Protein AF-A0A453E957-F1 (afdb_monomer)

Mean predicted aligned error: 13.06 Å

Organism: Aegilops tauschii subsp. strangulata (NCBI:txid200361)

Sequence (203 aa):
MVNSSSVSFDLNTRIQTSYIDDYSLYKEMYQMKKIMPLVVESVDLDLRMRGFEFAHIASSIPFDTPRPLHLKASGRVKFQGKVVKPSQVVDDKIYGALQSIMDQSKLESDVSRLVGEISLSGIKLNQLMLAPQSTGFLSLSRDSVMLNATGRPDEKISIEVNGPLFFGTNEAIQDERLLSIFLQKGQLKSNICYHPESLTNLE

Radius of gyration: 21.87 Å; Cα contacts (8 Å, |Δi|>4): 411; chains: 1; bounding box: 51×50×67 Å

Secondary structure (DSSP, 8-state):
-EEEE-SSEEEEEEEEEEE---TTS-TT------PPPEEEEEEEEEEEEEEEEEEEEE---TTS---EEEEEEEEEEEEEEEEE---------------SS---SS---S--EEEEEEEEEEEEETTEEEEEEEEEEEEE-SSEEEEEEE-STTEEEEEEEES-----TT----S--EEEEEEEETTEEEEEEE---------

Solvent-accessible surface area (backbone atoms only — not comparable to full-atom values): 12005 Å² total; per-residue (Å²): 115,50,76,51,74,58,91,34,34,40,37,42,37,41,67,42,69,47,68,76,85,70,84,86,78,69,94,81,69,93,82,66,94,68,77,78,61,76,41,73,45,34,42,40,39,42,38,39,35,52,61,31,72,80,49,74,45,76,45,83,53,90,96,54,82,64,56,73,44,76,42,22,37,28,26,34,44,35,38,45,30,36,49,46,66,59,78,79,84,69,92,73,87,90,82,90,86,83,91,77,87,91,80,89,82,79,80,84,67,86,52,54,26,42,39,29,44,31,38,36,34,48,28,24,52,68,88,47,76,75,30,68,54,24,42,38,39,37,38,39,43,66,44,33,39,40,38,41,32,39,42,58,100,48,27,37,43,36,38,40,36,41,39,72,72,71,87,66,95,83,63,90,73,77,73,63,47,37,43,38,39,40,41,32,47,71,90,49,71,50,77,47,78,49,65,65,74,82,73,83,81,83,129

Foldseek 3Di:
DDWDDDPFKTKDKDWDKDFDPPVPDPPDPPDDPPPTDIGTFKMWMKMFGHFQWDDWDQDPDPPDDGDTDTKTKGWMKIKIWTWDAPDPPPDDDDDDDPPDDDDDDDDPDRWIKTKTKMWTDQIDTPPRGQPNTWIDMWIDTQFKTWDWIADPPQWIKIWIWGGGPDDDPDDPGDFAIWIWIWTTHHPDTDIDIDGDDPDDDDD

InterPro domains:
  IPR053022 Chloroplast envelope translocon component [PTHR34457] (1-203)

Structure (mmCIF, N/CA/C/O backbone):
data_AF-A0A453E957-F1
#
_entry.id   AF-A0A453E957-F1
#
loop_
_atom_site.group_PDB
_atom_site.id
_atom_site.type_symbol
_atom_site.label_atom_id
_atom_site.label_alt_id
_atom_site.label_comp_id
_atom_site.label_asym_id
_atom_site.label_entity_id
_atom_site.label_seq_id
_atom_site.pdbx_PDB_ins_code
_atom_site.Cartn_x
_atom_site.Cartn_y
_atom_site.Cartn_z
_atom_site.occupancy
_atom_site.B_iso_or_equiv
_atom_site.auth_seq_id
_atom_site.auth_comp_id
_atom_site.auth_asym_id
_atom_site.auth_atom_id
_atom_site.pdbx_PDB_model_num
ATOM 1 N N . MET A 1 1 ? -3.615 -0.910 -19.771 1.00 87.88 1 MET A N 1
ATOM 2 C CA . MET A 1 1 ? -4.504 -0.401 -18.702 1.00 87.88 1 MET A CA 1
ATOM 3 C C . MET A 1 1 ? -5.216 -1.590 -18.094 1.00 87.88 1 MET A C 1
ATOM 5 O O . MET A 1 1 ? -5.700 -2.421 -18.851 1.00 87.88 1 MET A O 1
ATOM 9 N N . VAL A 1 2 ? -5.227 -1.693 -16.770 1.00 93.75 2 VAL A N 1
ATOM 10 C CA . VAL A 1 2 ? -5.865 -2.774 -16.016 1.00 93.75 2 VAL A CA 1
ATOM 11 C C . VAL A 1 2 ? -6.939 -2.150 -15.139 1.00 93.75 2 VAL A C 1
ATOM 13 O O . VAL A 1 2 ? -6.638 -1.267 -14.345 1.00 93.75 2 VAL A O 1
ATOM 16 N N . ASN A 1 3 ? -8.177 -2.609 -15.291 1.00 96.19 3 ASN A N 1
ATOM 17 C CA . ASN A 1 3 ? -9.296 -2.214 -14.445 1.00 96.19 3 ASN A CA 1
ATOM 18 C C . ASN A 1 3 ? -9.903 -3.477 -13.840 1.00 96.19 3 ASN A C 1
ATOM 20 O O . ASN A 1 3 ? -10.134 -4.449 -14.558 1.00 96.19 3 ASN A O 1
ATOM 24 N N . SER A 1 4 ? -10.157 -3.465 -12.537 1.00 96.56 4 SER A N 1
ATOM 25 C CA . SER A 1 4 ? -10.802 -4.566 -11.824 1.00 96.56 4 SER A CA 1
ATOM 26 C C . SER A 1 4 ? -11.727 -3.992 -10.765 1.00 96.56 4 SER A C 1
ATOM 28 O O . SER A 1 4 ? -11.335 -3.092 -10.030 1.00 96.56 4 SER A O 1
ATOM 30 N N . SER A 1 5 ? -12.958 -4.482 -10.690 1.00 96.12 5 SER A N 1
ATOM 31 C CA . SER A 1 5 ? -13.970 -3.919 -9.800 1.00 96.12 5 SER A CA 1
ATOM 32 C C . SER A 1 5 ? -14.823 -5.022 -9.193 1.00 96.12 5 SER A C 1
ATOM 34 O O . SER A 1 5 ? -15.111 -6.032 -9.834 1.00 96.12 5 SER A O 1
ATOM 36 N N . SER A 1 6 ? -15.215 -4.825 -7.942 1.00 95.50 6 SER A N 1
ATOM 37 C CA . SER A 1 6 ? -16.052 -5.722 -7.155 1.00 95.50 6 SER A CA 1
ATOM 38 C C . SER A 1 6 ? -16.894 -4.906 -6.169 1.00 95.50 6 SER A C 1
ATOM 40 O O . SER A 1 6 ? -16.766 -3.687 -6.051 1.00 95.50 6 SER A O 1
ATOM 42 N N . VAL A 1 7 ? -17.755 -5.577 -5.408 1.00 95.81 7 VAL A N 1
ATOM 43 C CA . VAL A 1 7 ? -18.516 -4.938 -4.327 1.00 95.81 7 VAL A CA 1
ATOM 44 C C . VAL A 1 7 ? -17.592 -4.339 -3.256 1.00 95.81 7 VAL A C 1
ATOM 46 O O . VAL A 1 7 ? -17.892 -3.284 -2.694 1.00 95.81 7 VAL A O 1
ATOM 49 N N . SER A 1 8 ? -16.447 -4.982 -3.006 1.00 95.25 8 SER A N 1
ATOM 50 C CA . SER A 1 8 ? -15.520 -4.628 -1.929 1.00 95.25 8 SER A CA 1
ATOM 51 C C . SER A 1 8 ? -14.345 -3.753 -2.368 1.00 95.25 8 SER A C 1
ATOM 53 O O . SER A 1 8 ? -13.652 -3.208 -1.5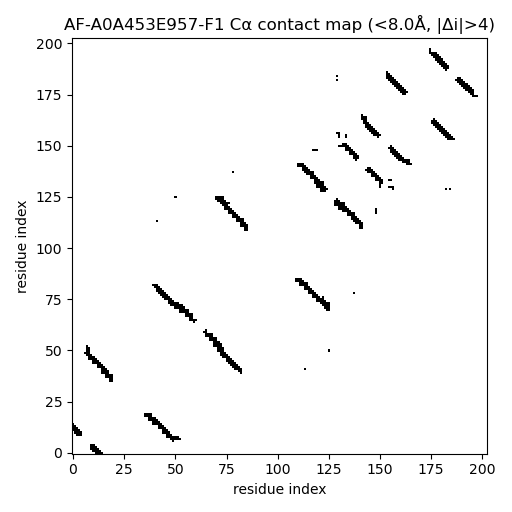06 1.00 95.25 8 SER A O 1
ATOM 55 N N . PHE A 1 9 ? -14.107 -3.570 -3.671 1.00 96.69 9 PHE A N 1
ATOM 56 C CA . PHE A 1 9 ? -13.023 -2.720 -4.166 1.00 96.69 9 PHE A CA 1
ATOM 57 C C . PHE A 1 9 ? -13.226 -2.251 -5.612 1.00 96.69 9 PHE A C 1
ATOM 59 O O . PHE A 1 9 ? -13.996 -2.829 -6.367 1.00 96.69 9 PHE A O 1
ATOM 66 N N . ASP A 1 10 ? -12.486 -1.218 -5.998 1.00 97.50 10 ASP A N 1
ATOM 67 C CA . ASP A 1 10 ? -12.365 -0.719 -7.364 1.00 97.50 10 ASP A CA 1
ATOM 68 C C . ASP A 1 10 ? -10.896 -0.360 -7.625 1.00 97.50 10 ASP A C 1
ATOM 70 O O . ASP A 1 10 ? -10.312 0.405 -6.858 1.00 97.50 10 ASP A O 1
ATOM 74 N N . LEU A 1 11 ? -10.285 -0.956 -8.644 1.00 97.38 11 LEU A N 1
ATOM 75 C CA . LEU A 1 11 ? -8.870 -0.837 -8.985 1.00 97.38 11 LEU A CA 1
ATOM 76 C C . LEU A 1 11 ? -8.733 -0.346 -10.424 1.00 97.38 11 LEU A C 1
ATOM 78 O O . LEU A 1 11 ? -9.195 -1.000 -11.359 1.00 97.38 11 LEU A O 1
ATOM 82 N N . ASN A 1 12 ? -8.011 0.755 -10.596 1.00 97.75 12 ASN A N 1
ATOM 83 C CA . ASN A 1 12 ? -7.559 1.250 -11.887 1.00 97.75 12 ASN A CA 1
ATOM 84 C C . ASN A 1 12 ? -6.032 1.332 -11.873 1.00 97.75 12 ASN A C 1
ATOM 86 O O . ASN A 1 12 ? -5.432 1.864 -10.938 1.00 97.75 12 ASN A O 1
ATOM 90 N N . THR A 1 13 ? -5.382 0.760 -12.879 1.00 97.31 13 THR A N 1
ATOM 91 C CA . THR A 1 13 ? -3.927 0.779 -13.006 1.00 97.31 13 THR A CA 1
ATOM 92 C C . THR A 1 13 ? -3.510 1.037 -14.445 1.00 97.31 13 THR A C 1
ATOM 94 O O . THR A 1 13 ? -3.967 0.398 -15.402 1.00 97.31 13 THR A O 1
ATOM 97 N N . ARG A 1 14 ? -2.572 1.963 -14.611 1.00 97.06 14 ARG A N 1
ATOM 98 C CA . ARG A 1 14 ? -1.896 2.249 -15.869 1.00 97.06 14 ARG A CA 1
ATOM 99 C C . ARG A 1 14 ? -0.422 1.923 -15.697 1.00 97.06 14 ARG A C 1
ATOM 101 O O . ARG A 1 14 ? 0.235 2.458 -14.819 1.00 97.06 14 ARG A O 1
ATOM 108 N N . ILE A 1 15 ? 0.075 1.037 -16.548 1.00 95.25 15 ILE A N 1
ATOM 109 C CA . ILE A 1 15 ? 1.486 0.662 -16.596 1.00 95.25 15 ILE A CA 1
ATOM 110 C C . ILE A 1 15 ? 2.009 1.180 -17.926 1.00 95.25 15 ILE A C 1
ATOM 112 O O . ILE A 1 15 ? 1.459 0.829 -18.974 1.00 95.25 15 ILE A O 1
ATOM 116 N N . GLN A 1 16 ? 3.016 2.041 -17.874 1.00 92.94 16 GLN A N 1
ATOM 117 C CA . GLN A 1 16 ? 3.750 2.473 -19.051 1.00 92.94 16 GLN A CA 1
ATOM 118 C C . GLN A 1 16 ? 4.912 1.520 -19.266 1.00 92.94 16 GLN A C 1
ATOM 120 O O . GLN A 1 16 ? 5.659 1.209 -18.335 1.00 92.94 16 GLN A O 1
ATOM 125 N N . THR A 1 17 ? 5.051 1.057 -20.499 1.00 91.31 17 THR A N 1
ATOM 126 C CA . THR A 1 17 ? 6.078 0.098 -20.873 1.00 91.31 17 THR A CA 1
ATOM 127 C C . THR A 1 17 ? 6.741 0.518 -22.168 1.00 91.31 17 THR A C 1
ATOM 129 O O . THR A 1 17 ? 6.059 1.001 -23.072 1.00 91.31 17 THR A O 1
ATOM 132 N N . SER A 1 18 ? 8.030 0.245 -22.286 1.00 86.38 18 SER A N 1
ATOM 133 C CA . SER A 1 18 ? 8.789 0.370 -23.524 1.00 86.38 18 SER A CA 1
ATOM 134 C C . SER A 1 18 ? 9.433 -0.957 -23.896 1.00 86.38 18 SER A C 1
ATOM 136 O O . SER A 1 18 ? 9.510 -1.896 -23.099 1.00 86.38 18 SER A O 1
ATOM 138 N N . TYR A 1 1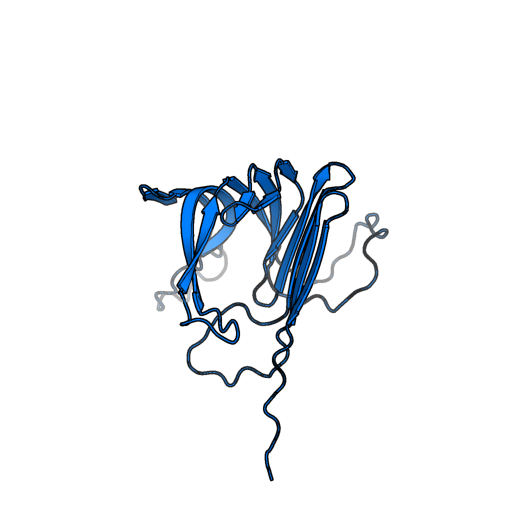9 ? 9.869 -1.041 -25.145 1.00 81.81 19 TYR A N 1
ATOM 139 C CA . TYR A 1 19 ? 10.718 -2.123 -25.611 1.00 81.81 19 TYR A CA 1
ATOM 140 C C . TYR A 1 19 ? 12.155 -1.626 -25.694 1.00 81.81 19 TYR A C 1
ATOM 142 O O . TYR A 1 19 ? 12.394 -0.447 -25.949 1.00 81.81 19 TYR A O 1
ATOM 150 N N . ILE A 1 20 ? 13.106 -2.535 -25.497 1.00 71.56 20 ILE A N 1
ATOM 151 C CA . ILE A 1 20 ? 14.507 -2.249 -25.795 1.00 71.56 20 ILE A CA 1
ATOM 152 C C . ILE A 1 20 ? 14.647 -2.190 -27.320 1.00 71.56 20 ILE A C 1
ATOM 154 O O . ILE A 1 20 ? 14.432 -3.193 -28.001 1.00 71.56 20 ILE A O 1
ATOM 158 N N . ASP A 1 21 ? 14.948 -1.007 -27.848 1.00 60.38 21 ASP A N 1
ATOM 159 C CA . ASP A 1 21 ? 15.119 -0.768 -29.282 1.00 60.38 21 ASP A CA 1
ATOM 160 C C . ASP A 1 21 ? 16.562 -1.098 -29.710 1.00 60.38 21 ASP A C 1
ATOM 162 O O . ASP A 1 21 ? 17.353 -0.224 -30.047 1.00 60.38 21 ASP A O 1
ATOM 166 N N . ASP A 1 22 ? 16.931 -2.381 -29.651 1.00 55.75 22 ASP A N 1
ATOM 167 C CA . ASP A 1 22 ? 18.255 -2.878 -30.076 1.00 55.75 22 ASP A CA 1
ATOM 168 C C . ASP A 1 22 ? 18.303 -3.191 -31.591 1.00 55.75 22 ASP A C 1
ATOM 170 O O . ASP A 1 22 ? 19.034 -4.075 -32.047 1.00 55.75 22 ASP A O 1
ATOM 174 N N . TYR A 1 23 ? 17.512 -2.496 -32.416 1.00 53.09 23 TYR A N 1
ATOM 175 C CA . TYR A 1 23 ? 17.394 -2.806 -33.849 1.00 53.09 23 TYR A CA 1
ATOM 176 C C . TYR A 1 23 ? 18.633 -2.461 -34.697 1.00 53.09 23 TYR A C 1
ATOM 178 O O . TYR A 1 23 ? 18.661 -2.786 -35.885 1.00 53.09 23 TYR A O 1
ATOM 186 N N . SER A 1 24 ? 19.675 -1.842 -34.135 1.00 53.88 24 SER A N 1
ATOM 187 C 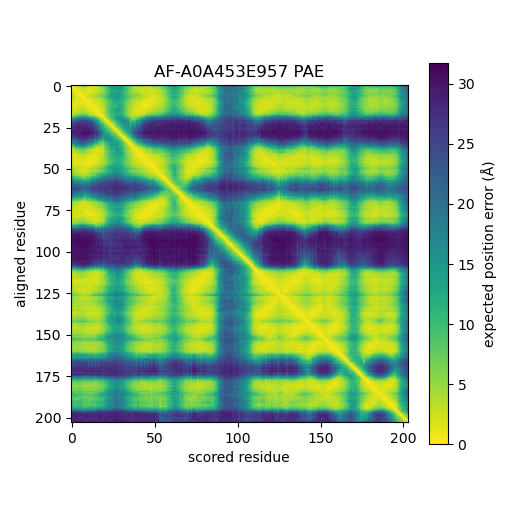CA . SER A 1 24 ? 20.795 -1.300 -34.918 1.00 53.88 24 SER A CA 1
ATOM 188 C C . SER A 1 24 ? 22.091 -2.125 -34.928 1.00 53.88 24 SER A C 1
ATOM 190 O O . SER A 1 24 ? 22.979 -1.771 -35.701 1.00 53.88 24 SER A O 1
ATOM 192 N N . LEU A 1 25 ? 22.231 -3.225 -34.165 1.00 50.91 25 LEU A N 1
ATOM 193 C CA . LEU A 1 25 ? 23.545 -3.896 -34.025 1.00 50.91 25 LEU A CA 1
ATOM 194 C C . LEU A 1 25 ? 23.654 -5.380 -34.419 1.00 50.91 25 LEU A C 1
ATOM 196 O O . LEU A 1 25 ? 24.774 -5.842 -34.606 1.00 50.91 25 LEU A O 1
ATOM 200 N N . TYR A 1 26 ? 22.570 -6.135 -34.625 1.00 51.00 26 TYR A N 1
ATOM 201 C CA . TYR A 1 26 ? 22.689 -7.565 -34.979 1.00 51.00 26 TYR A CA 1
ATOM 202 C C . TYR A 1 26 ? 21.708 -7.992 -36.071 1.00 51.00 26 TYR A C 1
ATOM 204 O O . TYR A 1 26 ? 20.746 -8.723 -35.843 1.00 51.00 26 TYR A O 1
ATOM 212 N N . LYS A 1 27 ? 21.990 -7.567 -37.306 1.00 48.12 27 LYS A N 1
ATOM 213 C CA . LYS A 1 27 ? 21.271 -8.022 -38.507 1.00 48.12 27 LYS A CA 1
ATOM 214 C C . LYS A 1 27 ? 21.608 -9.475 -38.906 1.00 48.12 27 LYS A C 1
ATOM 216 O O . LYS A 1 27 ? 20.948 -10.015 -39.786 1.00 48.12 27 LYS A O 1
ATOM 221 N N . GLU A 1 28 ? 22.571 -10.136 -38.252 1.00 47.81 28 GLU A N 1
ATOM 222 C CA . GLU A 1 28 ? 23.112 -11.433 -38.709 1.00 47.81 28 GLU A CA 1
ATOM 223 C C . GLU A 1 28 ? 22.836 -12.661 -37.818 1.00 47.81 28 GLU A C 1
ATOM 225 O O . GLU A 1 28 ? 23.244 -13.760 -38.175 1.00 47.81 28 GLU A O 1
ATOM 230 N N . MET A 1 29 ? 22.087 -12.561 -36.713 1.00 45.78 29 MET A N 1
ATOM 231 C CA . MET A 1 29 ? 21.808 -13.729 -35.842 1.00 45.78 29 MET A CA 1
ATOM 232 C C . MET A 1 29 ? 20.326 -14.128 -35.776 1.00 45.78 29 MET A C 1
ATOM 234 O O . MET A 1 29 ? 19.815 -14.548 -34.736 1.00 45.78 29 MET A O 1
ATOM 238 N N . TYR A 1 30 ? 19.618 -14.027 -36.903 1.00 51.00 30 TYR A N 1
ATOM 239 C CA . TYR A 1 30 ? 18.214 -14.433 -37.037 1.00 51.00 30 TYR A CA 1
ATOM 240 C C . TYR A 1 30 ? 18.030 -15.963 -37.014 1.00 51.00 30 TYR A C 1
ATOM 242 O O . TYR A 1 30 ? 17.679 -16.553 -38.028 1.00 51.00 30 TYR A O 1
ATOM 250 N N . GLN A 1 31 ? 18.227 -16.605 -35.857 1.00 48.34 31 GLN A N 1
ATOM 251 C CA . GLN A 1 31 ? 17.668 -17.932 -35.532 1.00 48.34 31 GLN A CA 1
ATOM 252 C C . GLN A 1 31 ? 17.434 -18.128 -34.018 1.00 48.34 31 GLN A C 1
ATOM 254 O O . GLN A 1 31 ? 17.695 -19.192 -33.467 1.00 48.34 31 GLN A O 1
ATOM 259 N N . MET A 1 32 ? 16.899 -17.131 -33.311 1.00 48.44 32 MET A N 1
ATOM 260 C CA . MET A 1 32 ? 16.223 -17.378 -32.031 1.00 48.44 32 MET A CA 1
ATOM 261 C C . MET A 1 32 ? 15.010 -16.459 -31.916 1.00 48.44 32 MET A C 1
ATOM 263 O O . MET A 1 32 ? 15.138 -15.242 -32.024 1.00 48.44 32 MET A O 1
ATOM 267 N N . LYS A 1 33 ? 13.825 -17.030 -31.659 1.00 50.88 33 LYS A N 1
ATOM 268 C CA . LYS A 1 33 ? 12.657 -16.297 -31.146 1.00 50.88 33 LYS A CA 1
ATOM 269 C C . LYS A 1 33 ? 12.993 -15.766 -29.746 1.00 50.88 33 LYS A C 1
ATOM 271 O O . LYS A 1 33 ? 12.533 -16.304 -28.743 1.00 50.88 33 LYS A O 1
ATOM 276 N N . LYS A 1 34 ? 13.841 -14.745 -29.657 1.00 58.47 34 LYS A N 1
ATOM 277 C CA . LYS A 1 34 ? 14.080 -14.027 -28.410 1.00 58.47 34 LYS A CA 1
ATOM 278 C C . LYS A 1 34 ? 12.848 -13.156 -28.187 1.00 58.47 34 LYS A C 1
ATOM 280 O O . LYS A 1 34 ? 12.592 -12.238 -28.961 1.00 58.47 34 LYS A O 1
ATOM 285 N N . ILE A 1 35 ? 12.038 -13.501 -27.188 1.00 60.56 35 ILE A N 1
ATOM 286 C CA . ILE A 1 35 ? 10.932 -12.647 -26.744 1.00 60.56 35 ILE A CA 1
ATOM 287 C C . ILE A 1 35 ? 11.559 -11.299 -26.381 1.00 60.56 35 ILE A C 1
ATOM 289 O O . ILE A 1 35 ? 12.450 -11.245 -25.532 1.00 60.56 35 ILE A O 1
ATOM 293 N N . MET A 1 36 ? 11.157 -10.237 -27.078 1.00 61.72 36 MET A N 1
ATOM 294 C CA . MET A 1 36 ? 11.701 -8.903 -26.847 1.00 61.72 36 MET A CA 1
ATOM 295 C C . MET A 1 36 ? 11.357 -8.481 -25.412 1.00 61.72 36 MET A C 1
ATOM 297 O O . MET A 1 36 ? 10.178 -8.531 -25.045 1.00 61.72 36 MET A O 1
ATOM 301 N N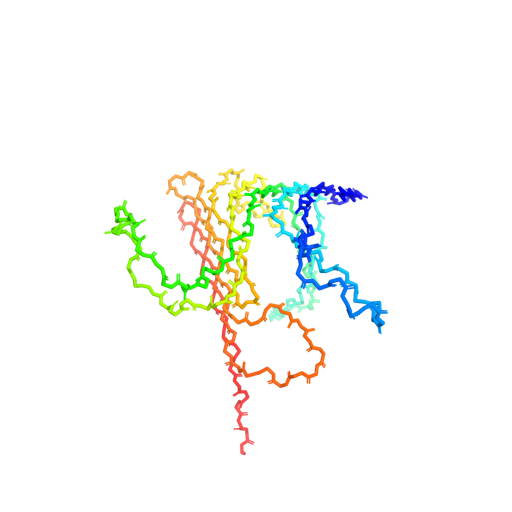 . PRO A 1 37 ? 12.346 -8.131 -24.571 1.00 69.31 37 PRO A N 1
ATOM 302 C CA . PRO A 1 37 ? 12.086 -7.827 -23.173 1.00 69.31 37 PRO A CA 1
ATOM 303 C C . PRO A 1 37 ? 11.266 -6.538 -23.063 1.00 69.31 37 PRO A C 1
ATOM 305 O O . PRO A 1 37 ? 11.678 -5.474 -23.526 1.00 69.31 37 PRO A O 1
ATOM 308 N N . LEU A 1 38 ? 10.091 -6.655 -22.447 1.00 77.56 38 LEU A N 1
ATOM 309 C CA . LEU A 1 38 ? 9.242 -5.529 -22.077 1.00 77.56 38 LEU A CA 1
ATOM 310 C C . LEU A 1 38 ? 9.813 -4.873 -20.816 1.00 77.56 38 LEU A C 1
ATOM 312 O O . LEU A 1 38 ? 10.016 -5.546 -19.804 1.00 77.56 38 LEU A O 1
ATOM 316 N N . VAL A 1 39 ? 10.045 -3.566 -20.859 1.00 84.50 39 VAL A N 1
ATOM 317 C CA . VAL A 1 39 ? 10.526 -2.781 -19.720 1.00 84.50 39 VAL A CA 1
ATOM 318 C C . VAL A 1 39 ? 9.367 -1.963 -19.170 1.00 84.50 39 VAL A C 1
ATOM 320 O O . VAL A 1 39 ? 8.690 -1.266 -19.918 1.00 84.50 39 VAL A O 1
ATOM 323 N N . VAL A 1 40 ? 9.137 -2.028 -17.859 1.00 87.69 40 VAL A N 1
ATOM 324 C CA . VAL A 1 40 ? 8.196 -1.130 -17.174 1.00 87.69 40 VAL A CA 1
ATOM 325 C C . VAL A 1 40 ? 8.900 0.194 -16.883 1.00 87.69 40 VAL A C 1
ATOM 327 O O . VAL A 1 40 ? 9.985 0.199 -16.309 1.00 87.69 40 VAL A O 1
ATOM 330 N N . GLU A 1 41 ? 8.283 1.307 -17.269 1.00 90.31 41 GLU A N 1
ATOM 331 C CA . GLU A 1 41 ? 8.817 2.662 -17.079 1.00 90.31 41 GLU A CA 1
ATOM 332 C C . GLU A 1 41 ? 8.124 3.397 -15.935 1.00 90.31 41 GLU A C 1
ATOM 334 O O . GLU A 1 41 ? 8.771 4.067 -15.132 1.00 90.31 41 GLU A O 1
ATOM 339 N N . SER A 1 42 ? 6.797 3.289 -15.860 1.00 93.00 42 SER A N 1
ATOM 340 C CA . SER A 1 42 ? 5.991 3.984 -14.860 1.00 93.00 42 SER A CA 1
ATOM 341 C C . SER A 1 42 ? 4.724 3.210 -14.518 1.00 93.00 42 SER A C 1
ATOM 343 O O . SER A 1 42 ? 4.246 2.375 -15.294 1.00 93.00 42 SER A O 1
ATOM 345 N N . VAL A 1 43 ? 4.201 3.469 -13.323 1.00 95.94 43 VAL A N 1
ATOM 346 C CA . VAL A 1 43 ? 2.972 2.871 -12.808 1.00 95.94 43 VAL A CA 1
ATOM 347 C C . VAL A 1 43 ? 2.140 3.960 -12.142 1.00 95.94 43 VAL A C 1
ATOM 349 O O . VAL A 1 43 ? 2.586 4.580 -11.178 1.00 95.94 43 VAL A O 1
ATOM 352 N N . ASP A 1 44 ? 0.911 4.131 -12.623 1.00 97.38 44 ASP A N 1
ATOM 353 C CA . ASP A 1 44 ? -0.150 4.854 -11.930 1.00 97.38 44 ASP A CA 1
ATOM 354 C C . ASP A 1 44 ? -1.168 3.838 -11.402 1.00 97.38 44 ASP A C 1
ATOM 356 O O . ASP A 1 44 ? -1.679 3.008 -12.158 1.00 97.38 44 ASP A O 1
ATOM 360 N N . LEU A 1 45 ? -1.495 3.908 -10.116 1.00 97.75 45 LEU A N 1
ATOM 361 C CA . LEU A 1 45 ? -2.444 3.025 -9.445 1.00 97.75 45 LEU A CA 1
ATOM 362 C C . LEU A 1 45 ? -3.442 3.847 -8.631 1.00 97.75 45 LEU A C 1
ATOM 364 O O . LEU A 1 45 ? -3.068 4.767 -7.911 1.00 97.75 45 LEU A O 1
ATOM 368 N N . ASP A 1 46 ? -4.717 3.484 -8.716 1.00 98.00 46 ASP A N 1
ATOM 369 C CA . ASP A 1 46 ? -5.807 4.025 -7.909 1.00 98.00 46 ASP A CA 1
ATOM 370 C C . ASP A 1 46 ? -6.673 2.860 -7.421 1.00 98.00 46 ASP A C 1
ATOM 372 O O . ASP A 1 46 ? -7.416 2.250 -8.191 1.00 98.00 46 ASP A O 1
ATOM 376 N N . LEU A 1 47 ? -6.529 2.522 -6.142 1.00 97.81 47 LEU A N 1
ATOM 377 C CA . LEU A 1 47 ? -7.267 1.462 -5.468 1.00 97.81 47 LEU A CA 1
ATOM 378 C C . LEU A 1 47 ? -8.221 2.081 -4.453 1.00 97.81 47 LEU A C 1
ATOM 380 O O . LEU A 1 47 ? -7.796 2.729 -3.499 1.00 97.81 47 LEU A O 1
ATOM 384 N N . ARG A 1 48 ? -9.515 1.811 -4.592 1.00 97.69 48 ARG A N 1
ATOM 385 C CA . ARG A 1 48 ? -10.552 2.175 -3.626 1.00 97.69 48 ARG A CA 1
ATOM 386 C C . ARG A 1 48 ? -11.126 0.922 -2.979 1.00 97.69 48 ARG A C 1
ATOM 388 O O . ARG A 1 48 ? -11.751 0.115 -3.648 1.00 97.69 48 ARG A O 1
ATOM 395 N N . MET A 1 49 ? -10.997 0.802 -1.666 1.00 97.62 49 MET A N 1
ATOM 396 C CA . MET A 1 49 ? -11.509 -0.307 -0.859 1.00 97.62 49 MET A CA 1
ATOM 397 C C . MET A 1 49 ? -12.788 0.089 -0.114 1.00 97.62 49 MET A C 1
ATOM 399 O O . MET A 1 49 ? -12.898 1.188 0.440 1.00 97.62 49 MET A O 1
ATOM 403 N N . ARG A 1 50 ? -13.750 -0.833 -0.072 1.00 95.50 50 ARG A N 1
ATOM 404 C CA . ARG A 1 50 ? -15.069 -0.701 0.563 1.00 95.50 50 ARG A CA 1
ATOM 405 C C . ARG A 1 50 ? -15.315 -1.925 1.452 1.00 95.50 50 ARG A C 1
ATOM 407 O O . ARG A 1 50 ? -16.048 -2.833 1.080 1.00 95.50 50 ARG A O 1
ATOM 414 N N . GLY A 1 51 ? -14.660 -1.966 2.612 1.00 92.62 51 GLY A N 1
ATOM 415 C CA . GLY A 1 51 ? -14.727 -3.114 3.521 1.00 92.62 51 GLY A CA 1
ATOM 416 C C . GLY A 1 51 ? -14.066 -4.374 2.956 1.00 92.62 51 GLY A C 1
ATOM 417 O O . GLY A 1 51 ? -14.576 -5.468 3.172 1.00 92.62 51 GLY A O 1
ATOM 418 N N . PHE A 1 52 ? -12.964 -4.211 2.218 1.00 94.00 52 PHE A N 1
ATOM 419 C CA . PHE A 1 52 ? -12.197 -5.306 1.631 1.00 94.00 52 PHE A CA 1
ATOM 420 C C . PHE A 1 52 ? -11.597 -6.190 2.721 1.00 94.00 52 PHE A C 1
ATOM 422 O O . PHE A 1 52 ? -10.799 -5.728 3.530 1.00 94.00 52 PHE A O 1
ATOM 429 N N . GLU A 1 53 ? -11.985 -7.456 2.749 1.00 92.38 53 GLU A N 1
ATOM 430 C CA . GLU A 1 53 ? -11.523 -8.417 3.742 1.00 92.38 53 GLU A CA 1
ATOM 431 C C . GLU A 1 53 ? -10.247 -9.108 3.257 1.00 92.38 53 GLU A C 1
ATOM 433 O O . GLU A 1 53 ? -10.247 -9.684 2.171 1.00 92.38 53 GLU A O 1
ATOM 438 N N . PHE A 1 54 ? -9.160 -9.016 4.029 1.00 86.75 54 PHE A N 1
ATOM 439 C CA . PHE A 1 54 ? -7.835 -9.478 3.582 1.00 86.75 54 PHE A CA 1
ATOM 440 C C . PHE A 1 54 ? -7.162 -10.496 4.506 1.00 86.75 54 PHE A C 1
ATOM 442 O O . PHE A 1 54 ? -6.206 -11.143 4.089 1.00 86.75 54 PHE A O 1
ATOM 449 N N . ALA A 1 55 ? -7.620 -10.639 5.751 1.00 82.88 55 ALA A N 1
ATOM 450 C CA . ALA A 1 55 ? -7.051 -11.603 6.684 1.00 82.88 55 ALA A CA 1
ATOM 451 C C . ALA A 1 55 ? -8.065 -12.041 7.744 1.00 82.88 55 ALA A C 1
ATOM 453 O O . ALA A 1 55 ? -8.933 -11.270 8.164 1.00 82.88 55 ALA A O 1
ATOM 454 N N . HIS A 1 56 ? -7.881 -13.271 8.218 1.00 80.50 56 HIS A N 1
ATOM 455 C CA . HIS A 1 56 ? -8.556 -13.824 9.383 1.00 80.50 56 HIS A CA 1
ATOM 456 C C . HIS A 1 56 ? -7.505 -14.070 10.459 1.00 80.50 56 HIS A C 1
ATOM 458 O O . HIS A 1 56 ? -6.581 -14.853 10.249 1.00 80.50 56 HIS A O 1
ATOM 464 N N . ILE A 1 57 ? -7.632 -13.402 11.602 1.00 70.81 57 ILE A N 1
ATOM 465 C CA . ILE A 1 57 ? -6.759 -13.645 12.751 1.00 70.81 57 ILE A CA 1
ATOM 466 C C . ILE A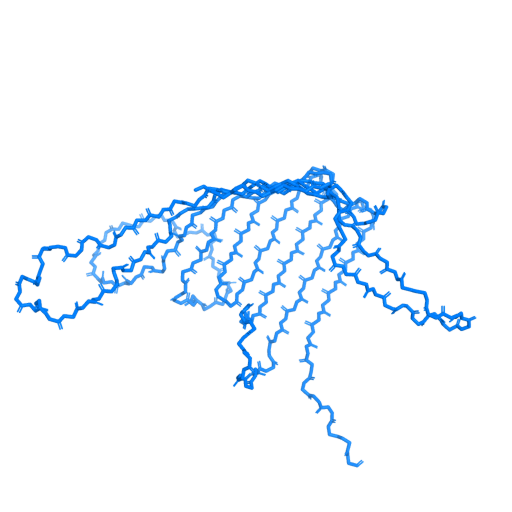 1 57 ? -7.559 -14.442 13.775 1.00 70.81 57 ILE A C 1
ATOM 468 O O . ILE A 1 57 ? -8.584 -13.974 14.269 1.00 70.81 57 ILE A O 1
ATOM 472 N N . ALA A 1 58 ? -7.105 -15.651 14.097 1.00 65.75 58 ALA A N 1
ATOM 473 C CA . ALA A 1 58 ? -7.628 -16.382 15.243 1.00 65.75 58 ALA A CA 1
ATOM 474 C C . ALA A 1 58 ? -7.068 -15.735 16.517 1.00 65.75 58 ALA A C 1
ATOM 476 O O . ALA A 1 58 ? -5.856 -15.693 16.714 1.00 65.75 58 ALA A O 1
ATOM 477 N N . SER A 1 59 ? -7.939 -15.187 17.363 1.00 59.59 59 SER A N 1
ATOM 478 C CA . SER A 1 59 ? -7.529 -14.616 18.645 1.00 59.59 59 SER A CA 1
ATOM 479 C C . SER A 1 59 ? -7.630 -15.679 19.737 1.00 59.59 59 SER A C 1
ATOM 481 O O . SER A 1 59 ? -8.713 -16.207 19.976 1.00 59.59 59 SER A O 1
ATOM 483 N N . SER A 1 60 ? -6.519 -15.997 20.404 1.00 57.97 60 SER A N 1
ATOM 484 C CA . SER A 1 60 ? -6.503 -16.847 21.600 1.00 57.97 60 SER A CA 1
ATOM 485 C C . SER A 1 60 ? -6.560 -15.972 22.856 1.00 57.97 60 SER A C 1
ATOM 487 O O . SER A 1 60 ? -5.555 -15.785 23.544 1.00 57.97 60 SER A O 1
ATOM 489 N N . ILE A 1 61 ? -7.719 -15.374 23.135 1.00 60.00 61 ILE A N 1
ATOM 490 C CA . ILE A 1 61 ? -7.945 -14.720 24.431 1.00 60.00 61 ILE A CA 1
ATOM 491 C C . ILE A 1 61 ? -8.131 -15.838 25.467 1.00 60.00 61 ILE A C 1
ATOM 493 O O . ILE A 1 61 ? -8.972 -16.715 25.247 1.00 60.00 61 ILE A O 1
ATOM 497 N N . PRO A 1 62 ? -7.366 -15.862 26.576 1.00 52.81 62 PRO A N 1
ATOM 498 C CA . PRO A 1 62 ? -7.578 -16.864 27.611 1.00 52.81 62 PRO A CA 1
ATOM 499 C C . PRO A 1 62 ? -9.016 -16.747 28.140 1.00 52.81 62 PRO A C 1
ATOM 501 O O . PRO A 1 62 ? -9.475 -15.648 28.440 1.00 52.81 62 PRO A O 1
ATOM 504 N N . PHE A 1 63 ? -9.702 -17.890 28.247 1.00 56.09 63 PHE A N 1
ATOM 505 C CA . PHE A 1 63 ? -11.092 -18.055 28.710 1.00 56.09 63 PHE A CA 1
ATOM 506 C C . PHE A 1 63 ? -12.238 -17.763 27.717 1.00 56.09 63 PHE A C 1
ATOM 508 O O . PHE A 1 63 ? -13.392 -17.792 28.138 1.00 56.09 63 PHE A O 1
ATOM 515 N N . ASP A 1 64 ? -11.982 -17.590 26.413 1.00 60.56 64 ASP A N 1
ATOM 516 C CA . ASP A 1 64 ? -13.045 -17.595 25.390 1.00 60.56 64 ASP A CA 1
ATOM 517 C C . ASP A 1 64 ? -12.693 -18.526 24.216 1.00 60.56 64 ASP A C 1
ATOM 519 O O . ASP A 1 64 ? -11.524 -18.775 23.912 1.00 60.56 64 ASP A O 1
ATOM 523 N N . THR A 1 65 ? -13.711 -19.068 23.545 1.00 65.56 65 THR A N 1
ATOM 524 C CA . THR A 1 65 ? -13.505 -19.808 22.289 1.00 65.56 65 THR A CA 1
ATOM 525 C C . THR A 1 65 ? -12.895 -18.871 21.239 1.00 65.56 65 THR A C 1
ATOM 527 O O . THR A 1 65 ? -13.390 -17.750 21.092 1.00 65.56 65 THR A O 1
ATOM 530 N N . PRO A 1 66 ? -11.849 -19.282 20.495 1.00 63.06 66 PRO A N 1
ATOM 531 C CA . PRO A 1 66 ? -11.186 -18.404 19.541 1.00 63.06 66 PRO A CA 1
ATOM 532 C C . PRO A 1 66 ? -12.153 -18.026 18.420 1.00 63.06 66 PRO A C 1
ATOM 534 O O . PRO A 1 66 ? -12.470 -18.831 17.543 1.00 63.06 66 PRO A O 1
ATOM 537 N N . ARG A 1 67 ? -12.645 -16.784 18.452 1.00 68.12 67 ARG A N 1
ATOM 538 C CA . ARG A 1 67 ? -13.489 -16.239 17.385 1.00 68.12 67 ARG A CA 1
ATOM 539 C C . ARG A 1 67 ? -12.590 -15.645 16.301 1.00 68.12 67 ARG A C 1
ATOM 541 O O . ARG A 1 67 ? -11.671 -14.891 16.633 1.00 68.12 67 ARG A O 1
ATOM 548 N N . PRO A 1 68 ? -12.835 -15.951 15.016 1.00 70.38 68 PRO A N 1
ATOM 549 C CA . PRO A 1 68 ? -12.069 -15.355 13.936 1.00 70.38 68 PRO A CA 1
ATOM 550 C C . PRO A 1 68 ? -12.327 -13.846 13.878 1.00 70.38 68 PRO A C 1
ATOM 552 O O . PRO A 1 68 ? -13.462 -13.391 13.726 1.00 70.38 68 PRO A O 1
ATOM 555 N N . LEU A 1 69 ? -11.257 -13.061 13.993 1.00 79.50 69 LEU A N 1
ATOM 556 C CA . LEU A 1 69 ? -11.287 -11.630 13.745 1.00 79.50 69 LEU A CA 1
ATOM 557 C C . LEU A 1 69 ? -11.073 -11.391 12.250 1.00 79.50 69 LEU A C 1
ATOM 559 O O . LEU A 1 69 ? -9.980 -11.601 11.723 1.00 79.50 69 LEU A O 1
ATOM 563 N N . HIS A 1 70 ? -12.121 -10.928 11.578 1.00 85.62 70 HIS A N 1
ATOM 564 C CA . HIS A 1 70 ? -12.054 -10.516 10.180 1.00 85.62 70 HIS A CA 1
ATOM 565 C C . HIS A 1 70 ? -11.409 -9.130 10.086 1.00 85.62 70 HIS A C 1
ATOM 567 O O . HIS A 1 70 ? -11.905 -8.162 10.673 1.00 85.62 70 HIS A O 1
ATOM 573 N N . LEU A 1 71 ? -10.302 -9.021 9.355 1.00 89.31 71 LEU A N 1
ATOM 574 C CA . LEU A 1 71 ? -9.653 -7.748 9.074 1.00 89.31 71 LEU A CA 1
ATOM 575 C C . LEU A 1 71 ? -10.166 -7.173 7.756 1.00 89.31 71 LEU A C 1
ATOM 577 O O . LEU A 1 71 ? -9.926 -7.725 6.682 1.00 89.31 71 LEU A O 1
ATOM 581 N N . LYS A 1 72 ? -10.863 -6.037 7.853 1.00 93.94 72 LYS A N 1
ATOM 582 C CA . LYS A 1 72 ? -11.434 -5.310 6.718 1.00 93.94 72 LYS A CA 1
ATOM 583 C C . LYS A 1 72 ? -10.730 -3.978 6.514 1.00 93.94 72 LYS A C 1
ATOM 585 O O . LYS A 1 72 ? -10.745 -3.122 7.394 1.00 93.94 72 LYS A O 1
ATOM 590 N N . ALA A 1 73 ? -10.163 -3.769 5.337 1.00 94.94 73 ALA A N 1
ATOM 591 C CA . ALA A 1 73 ? -9.591 -2.505 4.910 1.00 94.94 73 ALA A CA 1
ATOM 592 C C . ALA A 1 73 ? -10.632 -1.656 4.163 1.00 94.94 73 ALA A C 1
ATOM 594 O O . ALA A 1 73 ? -11.447 -2.146 3.381 1.00 94.94 73 ALA A O 1
ATOM 595 N N . SER A 1 74 ? -10.623 -0.350 4.398 1.00 97.00 74 SER A N 1
ATOM 596 C CA . SER A 1 74 ? -11.402 0.627 3.629 1.00 97.00 74 SER A CA 1
ATOM 597 C C . SER A 1 74 ? -10.566 1.866 3.364 1.00 97.00 74 SER A C 1
ATOM 599 O O . SER A 1 74 ? -9.607 2.119 4.085 1.00 97.00 74 SER A O 1
ATOM 601 N N . GLY A 1 75 ? -10.951 2.646 2.358 1.00 97.25 75 GLY A N 1
ATOM 602 C CA . GLY A 1 75 ? -10.272 3.888 1.989 1.00 97.25 75 GLY A CA 1
ATOM 603 C C . GLY A 1 75 ? -9.784 3.848 0.550 1.00 97.25 75 GLY A C 1
ATOM 604 O O . GLY A 1 75 ? -10.242 3.029 -0.243 1.00 97.25 75 GLY A O 1
ATOM 605 N N . ARG A 1 76 ? -8.883 4.753 0.187 1.00 97.88 76 ARG A N 1
ATOM 606 C CA . ARG A 1 76 ? -8.323 4.830 -1.158 1.00 97.88 76 ARG A CA 1
ATOM 607 C C . ARG A 1 76 ? -6.825 5.075 -1.102 1.00 97.88 76 ARG A C 1
ATOM 609 O O . ARG A 1 76 ? -6.367 5.971 -0.394 1.00 97.88 76 ARG A O 1
ATOM 616 N N . VAL A 1 77 ? -6.105 4.279 -1.877 1.00 97.88 77 VAL A N 1
ATOM 617 C CA . VAL A 1 77 ? -4.665 4.348 -2.092 1.00 97.88 77 VAL A CA 1
ATOM 618 C C . VAL A 1 77 ? -4.452 4.794 -3.528 1.00 97.88 77 VAL A C 1
ATOM 620 O O . VAL A 1 77 ? -4.948 4.143 -4.445 1.00 97.88 77 VAL A O 1
ATOM 623 N N . LYS A 1 78 ? -3.712 5.880 -3.734 1.00 98.12 78 LYS A N 1
ATOM 624 C CA . LYS A 1 78 ? -3.166 6.193 -5.052 1.00 98.12 78 LYS A CA 1
ATOM 625 C C . LYS A 1 78 ? -1.665 6.187 -5.020 1.00 98.12 78 LYS A C 1
ATOM 627 O O . LYS A 1 78 ? -1.081 6.690 -4.066 1.00 98.12 78 LYS A O 1
ATOM 632 N N . PHE A 1 79 ? -1.078 5.712 -6.097 1.00 98.19 79 PHE A N 1
ATOM 633 C CA . PHE A 1 79 ? 0.349 5.735 -6.312 1.00 98.19 79 PHE A CA 1
ATOM 634 C C . PHE A 1 79 ? 0.645 6.216 -7.728 1.00 98.19 79 PHE A C 1
ATOM 636 O O . PHE A 1 79 ? -0.045 5.829 -8.669 1.00 98.19 79 PHE A O 1
ATOM 643 N N . GLN A 1 80 ? 1.668 7.046 -7.864 1.00 97.81 80 GLN A N 1
ATOM 644 C CA . GLN A 1 80 ? 2.230 7.442 -9.145 1.00 97.81 80 GLN A CA 1
ATOM 645 C C . GLN A 1 80 ? 3.747 7.390 -9.029 1.00 97.81 80 GLN A C 1
ATOM 647 O O . GLN A 1 80 ? 4.341 8.152 -8.267 1.00 97.81 80 GLN A O 1
ATOM 652 N N . GLY A 1 81 ? 4.377 6.499 -9.788 1.00 95.94 81 GLY A N 1
ATOM 653 C CA . GLY A 1 81 ? 5.819 6.315 -9.716 1.00 95.94 81 GLY A CA 1
ATOM 654 C C . GLY A 1 81 ? 6.459 5.859 -11.009 1.00 95.94 81 GLY A C 1
ATOM 655 O O . GLY A 1 81 ? 5.794 5.456 -11.964 1.00 95.94 81 GLY A O 1
ATOM 656 N N . LYS A 1 82 ? 7.787 5.936 -11.021 1.00 94.62 82 LYS A N 1
ATOM 657 C CA . LYS A 1 82 ? 8.642 5.570 -12.148 1.00 94.62 82 LYS A CA 1
ATOM 658 C C . LYS A 1 82 ? 9.684 4.552 -11.716 1.00 94.62 82 LYS A C 1
ATOM 660 O O . LYS A 1 82 ? 10.108 4.527 -10.560 1.00 94.62 82 LYS A O 1
ATOM 665 N N . VAL A 1 83 ? 10.088 3.709 -12.655 1.00 91.62 83 VAL A N 1
ATOM 666 C CA . VAL A 1 83 ? 11.169 2.752 -12.454 1.00 91.62 83 VAL A CA 1
ATOM 667 C C . VAL A 1 83 ? 12.495 3.477 -12.643 1.00 91.62 83 VAL A C 1
ATOM 669 O O . VAL A 1 83 ? 12.820 3.941 -13.733 1.00 91.62 83 VAL A O 1
ATOM 672 N N . VAL A 1 84 ? 13.265 3.567 -11.566 1.00 86.88 84 VAL A N 1
ATOM 673 C CA . VAL A 1 84 ? 14.635 4.065 -11.555 1.00 86.88 84 VAL A CA 1
ATOM 674 C C . VAL A 1 84 ? 15.554 2.860 -11.688 1.00 86.88 84 VAL A C 1
ATOM 676 O O . VAL A 1 84 ? 15.568 1.975 -10.827 1.00 86.88 84 VAL A O 1
ATOM 679 N N . LYS A 1 85 ? 16.293 2.798 -12.797 1.00 81.94 85 LYS A N 1
ATOM 680 C CA . LYS A 1 85 ? 17.349 1.803 -12.984 1.00 81.94 85 LYS A CA 1
ATOM 681 C C . LYS A 1 85 ? 18.614 2.296 -12.276 1.00 81.94 85 LYS A C 1
ATOM 683 O O . LYS A 1 85 ? 18.884 3.496 -12.336 1.00 81.94 85 LYS A O 1
ATOM 688 N N . PRO A 1 86 ? 19.381 1.410 -11.631 1.00 67.31 86 PRO A N 1
ATOM 689 C CA . PRO A 1 86 ? 20.722 1.760 -11.191 1.00 67.31 86 PRO A CA 1
ATOM 690 C C . PRO A 1 86 ? 21.533 2.154 -12.430 1.00 67.31 86 PRO A C 1
ATOM 692 O O . PRO A 1 86 ? 21.506 1.471 -13.457 1.00 67.31 86 PRO A O 1
ATOM 695 N N . SER A 1 87 ? 22.173 3.317 -12.383 1.00 55.50 87 SER A N 1
ATOM 696 C CA . SER A 1 87 ? 23.078 3.733 -13.444 1.00 55.50 87 SER A CA 1
ATOM 697 C C . SER A 1 87 ? 24.271 2.786 -13.436 1.00 55.50 87 SER A C 1
ATOM 699 O O . SER A 1 87 ? 25.058 2.805 -12.491 1.00 55.50 87 SER A O 1
ATOM 701 N N . GLN A 1 88 ? 24.431 1.981 -14.486 1.00 42.59 88 GLN A N 1
ATOM 702 C CA . GLN A 1 88 ? 25.728 1.380 -14.765 1.00 42.59 88 GLN A CA 1
ATOM 703 C C . GLN A 1 88 ? 26.689 2.540 -15.007 1.00 42.59 88 GLN A C 1
ATOM 705 O O . GLN A 1 88 ? 26.556 3.263 -15.994 1.00 42.59 88 GLN A O 1
ATOM 710 N N . VAL A 1 89 ? 27.605 2.760 -14.066 1.00 37.22 89 VAL A N 1
ATOM 711 C CA . VAL A 1 89 ? 28.743 3.652 -14.255 1.00 37.22 89 VAL A CA 1
ATOM 712 C C . VAL A 1 89 ? 29.559 3.069 -15.405 1.00 37.22 89 VAL A C 1
ATOM 714 O O . VAL A 1 89 ? 30.390 2.187 -15.214 1.00 37.22 89 VAL A O 1
ATOM 717 N N . VAL A 1 90 ? 29.284 3.533 -16.618 1.00 35.44 90 VAL A N 1
ATOM 718 C CA . VAL A 1 90 ? 30.303 3.604 -17.651 1.00 35.44 90 VAL A CA 1
ATOM 719 C C . VAL A 1 90 ? 30.822 5.026 -17.568 1.00 35.44 90 VAL A C 1
ATOM 721 O O . VAL A 1 90 ? 30.088 5.983 -17.803 1.00 35.44 90 VAL A O 1
ATOM 724 N N . ASP A 1 91 ? 32.061 5.110 -17.102 1.00 38.25 91 ASP A N 1
ATOM 725 C CA . ASP A 1 91 ? 32.928 6.277 -17.113 1.00 38.25 91 ASP A CA 1
ATOM 726 C C . ASP A 1 91 ? 32.716 7.103 -18.389 1.00 38.25 91 ASP A C 1
ATOM 728 O O . ASP A 1 91 ? 33.082 6.676 -19.479 1.00 38.25 91 ASP A O 1
ATOM 732 N N . ASP A 1 92 ? 32.086 8.267 -18.260 1.00 33.91 92 ASP A N 1
ATOM 733 C CA . ASP A 1 92 ? 32.695 9.477 -18.784 1.00 33.91 92 ASP A CA 1
ATOM 734 C C . ASP A 1 92 ? 32.099 10.722 -18.122 1.00 33.91 92 ASP A C 1
ATOM 736 O O . ASP A 1 92 ? 30.941 10.794 -17.713 1.00 33.91 92 ASP A O 1
ATOM 740 N N . LYS A 1 93 ? 32.988 11.686 -17.940 1.00 43.78 93 LYS A N 1
ATOM 741 C CA . LYS A 1 93 ? 32.877 12.860 -17.081 1.00 43.78 93 LYS A CA 1
ATOM 742 C C . LYS A 1 93 ? 31.639 13.731 -17.359 1.00 43.78 93 LYS A C 1
ATOM 744 O O . LYS A 1 93 ? 31.106 13.780 -18.461 1.00 43.78 93 LYS A O 1
ATOM 749 N N . ILE A 1 94 ? 31.402 14.615 -16.382 1.00 44.25 94 ILE A N 1
ATOM 750 C CA . ILE A 1 94 ? 30.679 15.900 -16.452 1.00 44.25 94 ILE A CA 1
ATOM 751 C C . ILE A 1 94 ? 29.200 15.845 -16.002 1.00 44.25 94 ILE A C 1
ATOM 753 O O . ILE A 1 94 ? 28.289 15.667 -16.796 1.00 44.25 94 ILE A O 1
ATOM 757 N N . TYR A 1 95 ? 28.947 16.083 -14.712 1.00 36.81 95 TYR A N 1
ATOM 758 C CA . TYR A 1 95 ? 28.361 17.333 -14.187 1.00 36.81 95 TYR A CA 1
ATOM 759 C C . TYR A 1 95 ? 28.097 17.165 -12.685 1.00 36.81 95 TYR A C 1
ATOM 761 O O . TYR A 1 95 ? 27.242 16.396 -12.256 1.00 36.81 95 TYR A O 1
ATOM 769 N N . GLY A 1 96 ? 28.881 17.885 -11.881 1.00 39.72 96 GLY A N 1
ATOM 770 C CA . GLY A 1 96 ? 28.657 18.010 -10.448 1.00 39.72 96 GLY A CA 1
ATOM 771 C C . GLY A 1 96 ? 27.425 18.855 -10.120 1.00 39.72 96 GLY A C 1
ATOM 772 O O . GLY A 1 96 ? 26.919 19.589 -10.967 1.00 39.72 96 GLY A O 1
ATOM 773 N N . ALA A 1 97 ? 27.053 18.786 -8.838 1.00 37.50 97 ALA A N 1
ATOM 774 C CA . ALA A 1 97 ? 26.058 19.597 -8.126 1.00 37.50 97 ALA A CA 1
ATOM 775 C C . ALA A 1 97 ? 24.669 18.976 -7.884 1.00 37.50 97 ALA A C 1
ATOM 777 O O . ALA A 1 97 ? 23.666 19.643 -8.090 1.00 37.50 97 ALA A O 1
ATOM 778 N N . LEU A 1 98 ? 24.598 17.762 -7.322 1.00 36.12 98 LEU A N 1
ATOM 779 C CA . LEU A 1 98 ? 23.497 17.364 -6.414 1.00 36.12 98 LEU A CA 1
ATOM 780 C C . LEU A 1 98 ? 24.004 16.524 -5.219 1.00 36.12 98 LEU A C 1
ATOM 782 O O . LEU A 1 98 ? 23.289 15.715 -4.636 1.00 36.12 98 LEU A O 1
ATOM 786 N N . GLN A 1 99 ? 25.266 16.740 -4.841 1.00 39.38 99 GLN A N 1
ATOM 787 C CA . GLN A 1 99 ? 25.952 16.055 -3.747 1.00 39.38 99 GLN A CA 1
ATOM 788 C C . GLN A 1 99 ? 25.773 16.825 -2.428 1.00 39.38 99 GLN A C 1
ATOM 790 O O . GLN A 1 99 ? 26.711 17.435 -1.927 1.00 39.38 99 GLN A O 1
ATOM 795 N N . SER A 1 100 ? 24.559 16.860 -1.885 1.00 37.44 100 SER A N 1
ATOM 796 C CA . SER A 1 100 ? 24.347 17.047 -0.444 1.00 37.44 100 SER A CA 1
ATOM 797 C C . SER A 1 100 ? 22.887 16.767 -0.100 1.00 37.44 100 SER A C 1
ATOM 799 O O . SER A 1 100 ? 21.994 17.387 -0.663 1.00 37.44 100 SER A O 1
ATOM 801 N N . ILE A 1 101 ? 22.673 15.818 0.820 1.00 37.56 101 ILE A N 1
ATOM 802 C CA . ILE A 1 101 ? 21.453 15.464 1.593 1.00 37.56 101 ILE A CA 1
ATOM 803 C C . ILE A 1 101 ? 21.147 13.950 1.580 1.00 37.56 101 ILE A C 1
ATOM 805 O O . ILE A 1 101 ? 20.426 13.481 2.455 1.00 37.56 101 ILE A O 1
ATOM 809 N N . MET A 1 102 ? 21.759 13.137 0.717 1.00 37.31 102 MET A N 1
ATOM 810 C CA . MET A 1 102 ? 21.658 11.670 0.825 1.00 37.31 102 MET A CA 1
ATOM 811 C C . MET A 1 102 ? 23.027 11.034 1.046 1.00 37.31 102 MET A C 1
ATOM 813 O O . MET A 1 102 ? 23.590 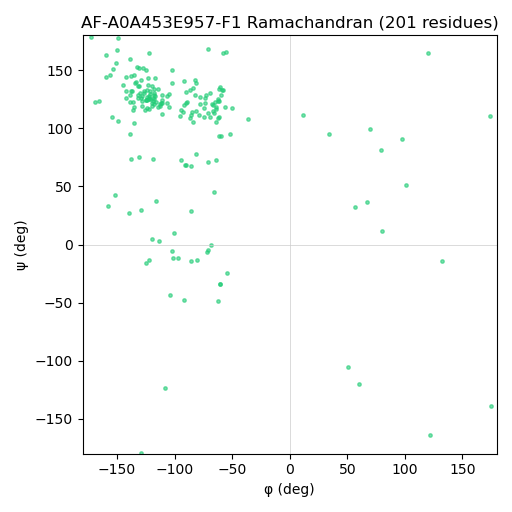10.413 0.155 1.00 37.31 102 MET A O 1
ATOM 817 N N . ASP A 1 103 ? 23.549 11.199 2.259 1.00 33.97 103 ASP A N 1
ATOM 818 C CA . ASP A 1 103 ? 24.659 10.392 2.751 1.00 33.97 103 ASP A CA 1
ATOM 819 C C . ASP A 1 103 ? 24.174 9.466 3.872 1.00 33.97 103 ASP A C 1
ATOM 821 O O . ASP A 1 103 ? 23.578 9.902 4.856 1.00 33.97 103 ASP A O 1
ATOM 825 N N . GLN A 1 104 ? 24.514 8.186 3.693 1.00 44.09 104 GLN A N 1
ATOM 826 C CA . GLN A 1 104 ? 24.622 7.124 4.697 1.00 44.09 104 GLN A CA 1
ATOM 827 C C . GLN A 1 104 ? 23.330 6.449 5.186 1.00 44.09 104 GLN A C 1
ATOM 829 O O . GLN A 1 104 ? 22.887 6.630 6.315 1.00 44.09 104 GLN A O 1
ATOM 834 N N . SER A 1 105 ? 22.829 5.489 4.402 1.00 33.66 105 SER A N 1
ATOM 835 C CA . SER A 1 105 ? 22.697 4.110 4.909 1.00 33.66 105 SER A CA 1
ATOM 836 C C . SER A 1 105 ? 22.444 3.093 3.786 1.00 33.66 105 SER A C 1
ATOM 838 O O . SER A 1 105 ? 21.465 3.175 3.058 1.00 33.66 105 SER A O 1
ATOM 840 N N . LYS A 1 106 ? 23.340 2.099 3.734 1.00 39.19 106 LYS A N 1
ATOM 841 C CA . LYS A 1 106 ? 23.229 0.783 3.079 1.00 39.19 106 LYS A CA 1
ATOM 842 C C . LYS A 1 106 ? 23.217 0.753 1.544 1.00 39.19 106 LYS A C 1
ATOM 844 O O . LYS A 1 106 ? 22.188 0.910 0.905 1.00 39.19 106 LYS A O 1
ATOM 849 N N . LEU A 1 107 ? 24.410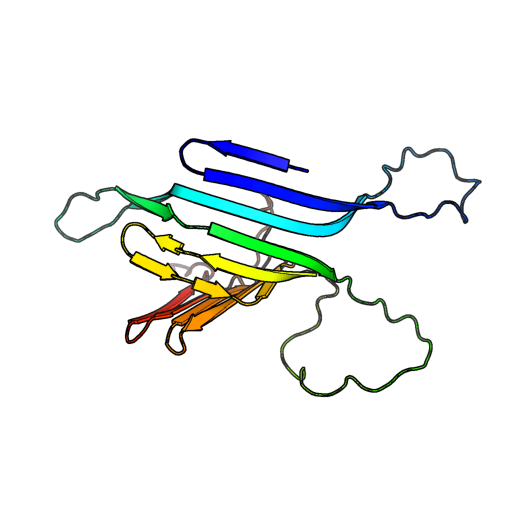 0.436 1.024 1.00 38.66 107 LEU A N 1
ATOM 850 C CA . LEU A 1 107 ? 24.689 -0.431 -0.125 1.00 38.66 107 LEU A CA 1
ATOM 851 C C . LEU A 1 107 ? 23.624 -0.365 -1.226 1.00 38.66 107 LEU A C 1
ATOM 853 O O . LEU A 1 107 ? 22.615 -1.068 -1.161 1.00 38.66 107 LEU A O 1
ATOM 857 N N . GLU A 1 108 ? 23.876 0.472 -2.233 1.00 43.47 108 GLU A N 1
ATOM 858 C CA . GLU A 1 108 ? 23.109 0.497 -3.473 1.00 43.47 108 GLU A CA 1
ATOM 859 C C . GLU A 1 108 ? 23.050 -0.916 -4.051 1.00 43.47 108 GLU A C 1
ATOM 861 O O . GLU A 1 108 ? 23.959 -1.376 -4.739 1.00 43.47 108 GLU A O 1
ATOM 866 N N . SER A 1 109 ? 21.972 -1.642 -3.750 1.00 48.25 109 SER A N 1
ATOM 867 C CA . SER A 1 109 ? 21.652 -2.812 -4.539 1.00 48.25 109 SER A CA 1
ATOM 868 C C . SER A 1 109 ? 21.385 -2.294 -5.948 1.00 48.25 109 SER A C 1
ATOM 870 O O . SER A 1 109 ? 20.587 -1.363 -6.134 1.00 48.25 109 SER A O 1
ATOM 872 N N . ASP A 1 110 ? 22.112 -2.872 -6.902 1.00 59.38 110 ASP A N 1
ATOM 873 C CA . ASP A 1 110 ? 22.053 -2.685 -8.355 1.00 59.38 110 ASP A CA 1
ATOM 874 C C . ASP A 1 110 ? 20.705 -3.206 -8.905 1.00 59.38 110 ASP A C 1
ATOM 876 O O . ASP A 1 110 ? 20.599 -3.961 -9.869 1.00 59.38 110 ASP A O 1
ATOM 880 N N . VAL A 1 111 ? 19.623 -2.847 -8.217 1.00 71.94 111 VAL A N 1
ATOM 881 C CA . VAL A 1 111 ? 18.273 -3.360 -8.384 1.00 71.94 111 VAL A CA 1
ATOM 882 C C . VAL A 1 111 ? 17.394 -2.188 -8.776 1.00 71.94 111 VAL A C 1
ATOM 884 O O . VAL A 1 111 ? 17.342 -1.163 -8.097 1.00 71.94 111 VAL A O 1
ATOM 887 N N . SER A 1 112 ? 16.686 -2.349 -9.891 1.00 83.25 112 SER A N 1
ATOM 888 C CA . SER A 1 112 ? 15.703 -1.365 -10.342 1.00 83.25 112 SER A CA 1
ATOM 889 C C . SER A 1 112 ? 14.632 -1.160 -9.270 1.00 83.25 112 SER A C 1
ATOM 891 O O . SER A 1 112 ? 14.097 -2.133 -8.731 1.00 83.25 112 SER A O 1
ATOM 893 N N . ARG A 1 113 ? 14.310 0.100 -8.969 1.00 88.81 113 ARG A N 1
ATOM 894 C CA . ARG A 1 113 ? 13.325 0.468 -7.943 1.00 88.81 113 ARG A CA 1
ATOM 895 C C . ARG A 1 113 ? 12.171 1.228 -8.571 1.00 88.81 113 ARG A C 1
ATOM 897 O O . ARG A 1 113 ? 12.390 2.151 -9.347 1.00 88.81 113 ARG A O 1
ATOM 904 N N . LEU A 1 114 ? 10.943 0.870 -8.226 1.00 92.94 114 LEU A N 1
ATOM 905 C CA . LEU A 1 114 ? 9.760 1.667 -8.521 1.00 92.94 114 LEU A CA 1
ATOM 906 C C . LEU A 1 114 ? 9.581 2.680 -7.387 1.00 92.94 114 LEU A C 1
ATOM 908 O O . LEU A 1 114 ? 9.240 2.302 -6.269 1.00 92.94 114 LEU A O 1
ATOM 912 N N . VAL A 1 115 ? 9.836 3.954 -7.678 1.00 94.69 115 VAL A N 1
ATOM 913 C CA . VAL A 1 115 ? 9.780 5.049 -6.701 1.00 94.69 115 VAL A CA 1
ATOM 914 C C . VAL A 1 115 ? 8.736 6.061 -7.141 1.00 94.69 115 VAL A C 1
ATOM 916 O O . VAL A 1 115 ? 8.654 6.410 -8.321 1.00 94.69 115 VAL A O 1
ATOM 919 N N . GLY A 1 116 ? 7.924 6.535 -6.204 1.00 96.56 116 GLY A N 1
ATOM 920 C CA . GLY A 1 116 ? 6.870 7.482 -6.525 1.00 96.56 116 GLY A CA 1
ATOM 921 C C . GLY A 1 116 ? 6.146 8.061 -5.326 1.00 96.56 116 GLY A C 1
ATOM 922 O O . GLY A 1 116 ? 6.408 7.710 -4.174 1.00 96.56 116 GLY A O 1
ATOM 923 N N . GLU A 1 117 ? 5.206 8.942 -5.632 1.00 97.81 117 GLU A N 1
ATOM 924 C CA . GLU A 1 117 ? 4.317 9.560 -4.661 1.00 97.81 117 GLU A CA 1
ATOM 925 C C . GLU A 1 117 ? 3.161 8.616 -4.335 1.00 97.81 117 GLU A C 1
ATOM 927 O O . GLU A 1 117 ? 2.587 7.965 -5.213 1.00 97.81 117 GLU A O 1
ATOM 932 N N . ILE A 1 118 ? 2.795 8.559 -3.057 1.00 97.88 118 ILE A N 1
ATOM 933 C CA . ILE A 1 118 ? 1.636 7.819 -2.568 1.00 97.88 118 ILE A CA 1
ATOM 934 C C . ILE A 1 118 ? 0.697 8.764 -1.822 1.00 97.88 118 ILE A C 1
ATOM 936 O O . ILE A 1 118 ? 1.121 9.584 -1.008 1.00 97.88 118 ILE A O 1
ATOM 940 N N . SER A 1 119 ? -0.602 8.624 -2.073 1.00 97.81 119 SER A N 1
ATOM 941 C CA . SER A 1 119 ? -1.654 9.274 -1.295 1.00 97.81 119 SER A CA 1
ATOM 942 C C . SER A 1 119 ? -2.588 8.232 -0.695 1.00 97.81 119 SER A C 1
ATOM 944 O O . SER A 1 119 ? -3.050 7.302 -1.357 1.00 97.81 119 SER A O 1
ATOM 946 N N . LEU A 1 120 ? -2.854 8.399 0.590 1.00 97.31 120 LEU A N 1
ATOM 947 C CA . LEU A 1 120 ? -3.689 7.551 1.416 1.00 97.31 120 LEU A CA 1
ATOM 948 C C . LEU A 1 120 ? -4.855 8.399 1.908 1.00 97.31 120 LEU A C 1
ATOM 950 O O . LEU A 1 120 ? -4.660 9.417 2.566 1.00 97.31 120 LEU A O 1
ATOM 954 N N . SER A 1 121 ? -6.079 7.995 1.593 1.00 96.75 121 SER A N 1
ATOM 955 C CA . SER A 1 121 ? -7.270 8.759 1.960 1.00 96.75 121 SER A CA 1
ATOM 956 C C . SER A 1 121 ? -8.328 7.864 2.586 1.00 96.75 121 SER A C 1
ATOM 958 O O . SER A 1 121 ? -8.730 6.842 2.031 1.00 96.75 121 SER A O 1
ATOM 960 N N . GLY A 1 122 ? -8.775 8.247 3.779 1.00 95.56 122 GLY A N 1
ATOM 961 C CA . GLY A 1 122 ? -9.764 7.519 4.565 1.00 95.56 122 GLY A CA 1
ATOM 962 C C . GLY A 1 122 ? -9.373 6.074 4.868 1.00 95.56 122 GLY A C 1
ATOM 963 O O . GLY A 1 122 ? -10.268 5.230 4.920 1.00 95.56 122 GLY A O 1
ATOM 964 N N . ILE A 1 123 ? -8.078 5.777 5.030 1.00 95.31 123 ILE A N 1
ATOM 965 C CA . ILE A 1 123 ? -7.606 4.422 5.324 1.00 95.31 123 ILE A CA 1
ATOM 966 C C . ILE A 1 123 ? -8.085 4.008 6.710 1.00 95.31 123 ILE A C 1
ATOM 968 O O . ILE A 1 123 ? -7.745 4.630 7.723 1.00 95.31 123 ILE A O 1
ATOM 972 N N . LYS A 1 124 ? -8.861 2.928 6.743 1.00 94.56 124 LYS A N 1
ATOM 973 C CA . LYS A 1 124 ? -9.394 2.312 7.956 1.00 94.56 124 LYS A CA 1
ATOM 974 C C . LYS A 1 124 ? -9.106 0.824 7.960 1.00 94.56 124 LYS A C 1
ATOM 976 O O . LYS A 1 124 ? -9.264 0.167 6.932 1.00 94.56 124 LYS A O 1
ATOM 981 N N . LEU A 1 125 ? -8.779 0.309 9.137 1.00 91.06 125 LEU A N 1
ATOM 982 C CA . LEU A 1 125 ? -8.775 -1.113 9.435 1.00 91.06 125 LEU A CA 1
ATOM 983 C C . LEU A 1 125 ? -9.909 -1.401 10.417 1.00 91.06 125 LEU A C 1
ATOM 985 O O . LEU A 1 125 ? -9.882 -0.943 11.558 1.00 91.06 125 LEU A O 1
ATOM 989 N N . ASN A 1 126 ? -10.926 -2.132 9.969 1.00 90.75 126 ASN A N 1
ATOM 990 C CA . ASN A 1 126 ? -12.201 -2.286 10.657 1.00 90.75 126 ASN A CA 1
ATOM 991 C C . ASN A 1 126 ? -12.770 -0.910 11.053 1.00 90.75 126 ASN A C 1
ATOM 993 O O . ASN A 1 126 ? -13.233 -0.153 10.201 1.00 90.75 126 ASN A O 1
ATOM 997 N N . GLN A 1 127 ? -12.700 -0.571 12.340 1.00 87.81 127 GLN A N 1
ATOM 998 C CA . GLN A 1 127 ? -13.186 0.695 12.896 1.00 87.81 127 GLN A CA 1
ATOM 999 C C . GLN A 1 127 ? -12.054 1.704 13.161 1.00 87.81 127 GLN A C 1
ATOM 1001 O O . GLN A 1 127 ? -12.316 2.881 13.408 1.00 87.81 127 GLN A O 1
ATOM 1006 N N . LEU A 1 128 ? -10.794 1.268 13.090 1.00 89.00 128 LEU A N 1
ATOM 1007 C CA . LEU A 1 128 ? -9.629 2.087 13.393 1.00 89.00 128 LEU A CA 1
ATOM 1008 C C . LEU A 1 128 ? -9.216 2.903 12.166 1.00 89.00 128 LEU A C 1
ATOM 1010 O O . LEU A 1 128 ? -8.777 2.361 11.155 1.00 89.00 128 LEU A O 1
ATOM 1014 N N . MET A 1 129 ? -9.342 4.225 12.262 1.00 91.56 129 MET A N 1
ATOM 1015 C CA . MET A 1 129 ? -8.863 5.153 11.236 1.00 91.56 129 MET A CA 1
ATOM 1016 C C . MET A 1 129 ? -7.348 5.346 11.352 1.00 91.56 129 MET A C 1
ATOM 1018 O O . MET A 1 129 ? -6.902 5.994 12.304 1.00 91.56 129 MET A O 1
ATOM 1022 N N . LEU A 1 130 ? -6.610 4.846 10.358 1.00 90.06 130 LEU A N 1
ATOM 1023 C CA . LEU A 1 130 ? -5.146 4.859 10.295 1.00 90.06 130 LEU A CA 1
ATOM 1024 C C . LEU A 1 130 ? -4.603 6.098 9.575 1.00 90.06 130 LEU A C 1
ATOM 1026 O O . LEU A 1 130 ? -3.725 6.765 10.107 1.00 90.06 130 LEU A O 1
ATOM 1030 N N . ALA A 1 131 ? -5.156 6.436 8.406 1.00 92.56 131 ALA A N 1
ATOM 1031 C CA . ALA A 1 131 ? -4.728 7.595 7.617 1.00 92.56 131 ALA A CA 1
ATOM 1032 C C . ALA A 1 131 ? -5.951 8.323 7.032 1.00 92.56 131 ALA A C 1
ATOM 1034 O O . ALA A 1 131 ? -6.471 7.915 5.987 1.00 92.56 131 ALA A O 1
ATOM 1035 N N . PRO A 1 132 ? -6.466 9.376 7.701 1.00 92.19 132 PRO A N 1
ATOM 1036 C CA . PRO A 1 132 ? -7.606 10.141 7.200 1.00 92.19 132 PRO A CA 1
ATOM 1037 C C . PRO A 1 132 ? -7.299 10.812 5.863 1.00 92.19 132 PRO A C 1
ATOM 1039 O O . PRO A 1 132 ? -8.095 10.699 4.934 1.00 92.19 132 PRO A O 1
ATOM 1042 N N . GLN A 1 133 ? -6.155 11.487 5.778 1.00 95.50 133 GLN A N 1
ATOM 1043 C CA . GLN A 1 133 ? -5.574 12.076 4.575 1.00 95.50 133 GLN A CA 1
ATOM 1044 C C . GLN A 1 133 ? -4.065 12.152 4.810 1.00 95.50 133 GLN A C 1
ATOM 1046 O O . GLN A 1 133 ? -3.615 12.918 5.659 1.00 95.50 133 GLN A O 1
ATOM 1051 N N . SER A 1 134 ? -3.291 11.339 4.105 1.00 95.94 134 SER A N 1
ATOM 1052 C CA . SER A 1 134 ? -1.836 11.317 4.228 1.00 95.94 134 SER A CA 1
ATOM 1053 C C . SER A 1 134 ? -1.200 11.197 2.856 1.00 95.94 134 SER A C 1
ATOM 1055 O O . SER A 1 134 ? -1.724 10.524 1.971 1.00 95.94 134 SER A O 1
ATOM 1057 N N . THR A 1 135 ? -0.060 11.842 2.680 1.00 97.38 135 THR A N 1
ATOM 1058 C CA . THR A 1 135 ? 0.715 11.816 1.440 1.00 97.38 135 THR A CA 1
ATOM 1059 C C . THR A 1 135 ? 2.171 11.558 1.760 1.00 97.38 135 THR A C 1
ATOM 1061 O O . THR A 1 135 ? 2.647 11.901 2.842 1.00 97.38 135 THR A O 1
ATOM 1064 N N . GLY A 1 136 ? 2.892 10.969 0.824 1.00 96.56 136 GLY A N 1
ATOM 1065 C CA . GLY A 1 136 ? 4.328 10.809 0.948 1.00 96.56 136 GLY A CA 1
ATOM 1066 C C . GLY A 1 136 ? 4.875 9.996 -0.202 1.00 96.56 136 GLY A C 1
ATOM 1067 O O . GLY A 1 136 ? 4.439 10.177 -1.337 1.00 96.56 136 GLY A O 1
ATOM 1068 N N . PHE A 1 137 ? 5.804 9.094 0.084 1.00 96.50 137 PHE A N 1
ATOM 1069 C CA . PHE A 1 137 ? 6.493 8.329 -0.941 1.00 96.50 137 PHE A CA 1
ATOM 1070 C C . PHE A 1 137 ? 6.435 6.825 -0.685 1.00 96.50 137 PHE A C 1
ATOM 1072 O O . PHE A 1 137 ? 6.361 6.356 0.455 1.00 96.50 137 PHE A O 1
ATOM 1079 N N . LEU A 1 138 ? 6.493 6.077 -1.780 1.00 95.81 138 LEU A N 1
ATOM 1080 C CA . LEU A 1 138 ? 6.630 4.631 -1.807 1.00 95.81 138 LEU A CA 1
ATOM 1081 C C . LEU A 1 138 ? 7.819 4.278 -2.705 1.00 95.81 138 LEU A C 1
ATOM 1083 O O . LEU A 1 138 ? 7.920 4.759 -3.832 1.00 95.81 138 LEU A O 1
ATOM 1087 N N . SER A 1 139 ? 8.707 3.434 -2.192 1.00 93.81 139 SER A N 1
ATOM 1088 C CA . SER A 1 139 ? 9.822 2.832 -2.913 1.00 93.81 139 SER A CA 1
ATOM 1089 C C . SER A 1 139 ? 9.690 1.317 -2.832 1.00 93.81 139 SER A C 1
ATOM 1091 O O . SER A 1 139 ? 9.560 0.756 -1.744 1.00 93.81 139 SER A O 1
ATOM 1093 N N . LEU A 1 140 ? 9.681 0.664 -3.988 1.00 91.50 140 LEU A N 1
ATOM 1094 C CA . LEU A 1 140 ? 9.553 -0.780 -4.136 1.00 91.50 140 LEU A CA 1
ATOM 1095 C C . LEU A 1 140 ? 10.744 -1.300 -4.931 1.00 91.50 140 LEU A C 1
ATOM 1097 O O . LEU A 1 140 ? 11.007 -0.839 -6.039 1.00 91.50 140 LEU A O 1
ATOM 1101 N N . SER A 1 141 ? 11.442 -2.285 -4.393 1.00 88.56 141 SER A N 1
ATOM 1102 C CA . SER A 1 141 ? 12.489 -3.026 -5.088 1.00 88.56 141 SER A CA 1
ATOM 1103 C C . SER A 1 141 ? 12.233 -4.527 -4.950 1.00 88.56 141 SER A C 1
ATOM 1105 O O . SER A 1 141 ? 11.243 -4.937 -4.350 1.00 88.56 141 SER A O 1
ATOM 1107 N N . ARG A 1 142 ? 13.105 -5.370 -5.510 1.00 83.31 142 ARG A N 1
ATOM 1108 C CA . ARG A 1 142 ? 13.007 -6.826 -5.314 1.00 83.31 142 ARG A CA 1
ATOM 1109 C C . ARG A 1 142 ? 13.134 -7.224 -3.838 1.00 83.31 142 ARG A C 1
ATOM 1111 O O . ARG A 1 142 ? 12.475 -8.171 -3.409 1.00 83.31 142 ARG A O 1
ATOM 1118 N N . ASP A 1 143 ? 13.944 -6.477 -3.094 1.00 85.12 143 ASP A N 1
ATOM 1119 C CA . ASP A 1 143 ? 14.421 -6.859 -1.763 1.00 85.12 143 ASP A CA 1
ATOM 1120 C C . ASP A 1 143 ? 13.995 -5.861 -0.681 1.00 85.12 143 ASP A C 1
ATOM 1122 O O . ASP A 1 143 ? 14.424 -5.960 0.468 1.00 85.12 143 ASP A O 1
ATOM 1126 N N . SER A 1 144 ? 13.186 -4.860 -1.041 1.00 87.88 144 SER A N 1
ATOM 1127 C CA . SER A 1 144 ? 12.698 -3.886 -0.074 1.00 87.88 144 SER A CA 1
ATOM 1128 C C . SER A 1 144 ? 11.395 -3.205 -0.473 1.00 87.88 144 SER A C 1
ATOM 1130 O O . SER A 1 144 ? 11.146 -2.910 -1.644 1.00 87.88 144 SER A O 1
ATOM 1132 N N . VAL A 1 145 ? 10.582 -2.901 0.537 1.00 91.94 145 VAL A N 1
ATOM 1133 C CA . VAL A 1 145 ? 9.456 -1.964 0.459 1.00 91.94 145 VAL A CA 1
ATOM 1134 C C . VAL A 1 145 ? 9.681 -0.882 1.492 1.00 91.94 145 VAL A C 1
ATOM 1136 O O . VAL A 1 145 ? 9.835 -1.180 2.669 1.00 91.94 145 VAL A O 1
ATOM 1139 N N . MET A 1 146 ? 9.626 0.374 1.075 1.00 94.88 146 MET A N 1
ATOM 1140 C CA . MET A 1 146 ? 9.626 1.507 1.987 1.00 94.88 146 MET A CA 1
ATOM 1141 C C . MET A 1 146 ? 8.461 2.428 1.654 1.00 94.88 146 MET A C 1
ATOM 1143 O O . MET A 1 146 ? 8.390 2.988 0.564 1.00 94.88 146 MET A O 1
ATOM 1147 N N . LEU A 1 147 ? 7.566 2.611 2.615 1.00 96.19 147 LEU A N 1
ATOM 1148 C CA . LEU A 1 147 ? 6.464 3.558 2.570 1.00 96.19 147 LEU A CA 1
ATOM 1149 C C . LEU A 1 147 ? 6.648 4.555 3.700 1.00 96.19 147 LEU A C 1
ATOM 1151 O O . LEU A 1 147 ? 6.809 4.169 4.853 1.00 96.19 147 LEU A O 1
ATOM 1155 N N . ASN A 1 148 ? 6.553 5.836 3.380 1.00 96.12 148 ASN A N 1
ATOM 1156 C CA . ASN A 1 148 ? 6.462 6.896 4.370 1.00 96.12 148 ASN A CA 1
ATOM 1157 C C . ASN A 1 148 ? 5.380 7.864 3.927 1.00 96.12 148 ASN A C 1
ATOM 1159 O O . ASN A 1 148 ? 5.502 8.472 2.868 1.00 96.12 148 ASN A O 1
ATOM 1163 N N . ALA A 1 149 ? 4.337 8.019 4.734 1.00 96.62 149 ALA A N 1
ATOM 1164 C CA . ALA A 1 149 ? 3.295 9.002 4.499 1.00 96.62 149 ALA A CA 1
ATOM 1165 C C . ALA A 1 149 ? 2.975 9.760 5.787 1.00 96.62 149 ALA A C 1
ATOM 1167 O O . ALA A 1 149 ? 2.913 9.192 6.879 1.00 96.62 149 ALA A O 1
ATOM 1168 N N . THR A 1 150 ? 2.760 11.059 5.649 1.00 96.31 150 THR A N 1
ATOM 1169 C CA . THR A 1 150 ? 2.401 11.958 6.745 1.00 96.31 150 THR A CA 1
ATOM 1170 C C . THR A 1 150 ? 1.090 12.655 6.417 1.00 96.31 150 THR A C 1
ATOM 1172 O O . THR A 1 150 ? 0.783 12.931 5.257 1.00 96.31 150 THR A O 1
ATOM 1175 N N . GLY A 1 151 ? 0.265 12.862 7.438 1.00 93.25 151 GLY A N 1
ATOM 1176 C CA . GLY A 1 151 ? -0.982 13.611 7.344 1.00 93.25 151 GLY A CA 1
ATOM 1177 C C . GLY A 1 151 ? -0.846 14.945 8.058 1.00 93.25 151 GLY A C 1
ATOM 1178 O O . GLY A 1 151 ? 0.054 15.735 7.774 1.00 93.25 151 GLY A O 1
ATOM 1179 N N . ARG A 1 152 ? -1.737 15.182 9.022 1.00 92.62 152 ARG A N 1
ATOM 1180 C CA . ARG A 1 152 ? -1.583 16.278 9.988 1.00 92.62 152 ARG A CA 1
ATOM 1181 C C . ARG A 1 152 ? -0.257 16.151 10.762 1.00 92.62 152 ARG A C 1
ATOM 1183 O O . ARG A 1 152 ? 0.344 15.079 10.759 1.00 92.62 152 ARG A O 1
ATOM 1190 N N . PRO A 1 153 ? 0.206 17.209 11.455 1.00 88.88 153 PRO A N 1
ATOM 1191 C CA . PRO A 1 153 ? 1.482 17.182 12.182 1.00 88.88 153 PRO A CA 1
ATOM 1192 C C . PRO A 1 153 ? 1.630 16.028 13.188 1.00 88.88 153 PRO A C 1
ATOM 1194 O O . PRO A 1 153 ? 2.740 15.623 13.519 1.00 88.88 153 PRO A O 1
ATOM 1197 N N . ASP A 1 154 ? 0.515 15.494 13.673 1.00 91.12 154 ASP A N 1
ATOM 1198 C CA . ASP A 1 154 ? 0.429 14.383 14.609 1.00 91.12 154 ASP A CA 1
ATOM 1199 C C . ASP A 1 154 ? 0.095 13.033 13.945 1.00 91.12 154 ASP A C 1
ATOM 1201 O O . ASP A 1 154 ? -0.171 12.066 14.656 1.00 91.12 154 ASP A O 1
ATOM 1205 N N . GLU A 1 155 ? 0.122 12.939 12.613 1.00 92.81 155 GLU A N 1
ATOM 1206 C CA . GLU A 1 155 ? -0.236 11.750 11.833 1.00 92.81 155 GLU A CA 1
ATOM 1207 C C . GLU A 1 155 ? 0.922 11.293 10.935 1.00 92.81 155 GLU A C 1
ATOM 1209 O O . GLU A 1 155 ? 1.325 11.987 9.997 1.00 92.81 155 GLU A O 1
ATOM 1214 N N . LYS A 1 156 ? 1.437 10.087 11.182 1.00 93.88 156 LYS A N 1
ATOM 1215 C CA . LYS A 1 156 ? 2.510 9.474 10.395 1.00 93.88 156 LYS A CA 1
ATOM 1216 C C . LYS A 1 156 ? 2.307 7.970 10.290 1.00 93.88 156 LYS A C 1
ATOM 1218 O O . LYS A 1 156 ? 2.011 7.305 11.279 1.00 93.88 156 LYS A O 1
ATOM 1223 N N . ILE A 1 157 ? 2.523 7.436 9.097 1.00 94.12 157 ILE A N 1
ATOM 1224 C CA . ILE A 1 157 ? 2.591 6.004 8.836 1.00 94.12 157 ILE A CA 1
ATOM 1225 C C . ILE A 1 157 ? 3.877 5.703 8.072 1.00 94.12 157 ILE A C 1
ATOM 1227 O O . ILE A 1 157 ? 4.168 6.325 7.049 1.00 94.12 157 ILE A O 1
ATOM 1231 N N . SER A 1 158 ? 4.645 4.751 8.584 1.00 94.38 158 SER A N 1
ATOM 1232 C CA . SER A 1 158 ? 5.852 4.257 7.935 1.00 94.38 158 SER A CA 1
ATOM 1233 C C . SER A 1 158 ? 5.832 2.738 7.921 1.00 94.38 158 SER A C 1
ATOM 1235 O O . SER A 1 158 ? 5.467 2.109 8.913 1.00 94.38 158 SER A O 1
ATOM 1237 N N . ILE A 1 159 ? 6.201 2.151 6.790 1.00 93.50 159 ILE A N 1
ATOM 1238 C CA . ILE A 1 159 ? 6.356 0.708 6.634 1.00 93.50 159 ILE A CA 1
ATOM 1239 C C . ILE A 1 159 ? 7.697 0.484 5.963 1.00 93.50 159 ILE A C 1
ATOM 1241 O O . ILE A 1 159 ? 7.973 1.071 4.920 1.00 93.50 159 ILE A 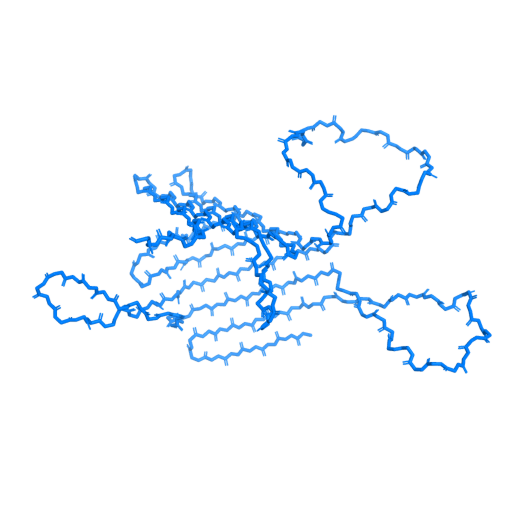O 1
ATOM 1245 N N . GLU A 1 160 ? 8.507 -0.374 6.554 1.00 93.06 160 GLU A N 1
ATOM 1246 C CA . GLU A 1 160 ? 9.772 -0.810 5.997 1.00 93.06 160 GLU A CA 1
ATOM 1247 C C . GLU A 1 160 ? 9.793 -2.335 6.009 1.00 93.06 160 GLU A C 1
ATOM 1249 O O . GLU A 1 160 ? 9.590 -2.970 7.043 1.00 93.06 160 GLU A O 1
ATOM 1254 N N . VAL A 1 161 ? 9.989 -2.922 4.838 1.00 89.19 161 VAL A N 1
ATOM 1255 C CA . VAL A 1 161 ? 10.198 -4.353 4.657 1.00 89.19 161 VAL A CA 1
ATOM 1256 C C . VAL A 1 161 ? 11.557 -4.505 4.013 1.00 89.19 161 VAL A C 1
ATOM 1258 O O . VAL A 1 161 ? 11.767 -3.970 2.928 1.00 89.19 161 VAL A O 1
ATOM 1261 N N . ASN A 1 162 ? 12.449 -5.239 4.664 1.00 85.31 162 ASN A N 1
ATOM 1262 C CA . ASN A 1 162 ? 13.748 -5.611 4.126 1.00 85.31 162 ASN A CA 1
ATOM 1263 C C . ASN A 1 162 ? 13.793 -7.131 3.944 1.00 85.31 162 ASN A C 1
ATOM 1265 O O . ASN A 1 162 ? 13.368 -7.881 4.827 1.00 85.31 162 ASN A O 1
ATOM 1269 N N . GLY A 1 163 ? 14.278 -7.568 2.785 1.00 76.38 163 GLY A N 1
ATOM 1270 C CA . GLY A 1 163 ? 14.330 -8.963 2.358 1.00 76.38 163 GLY A CA 1
ATOM 1271 C C . GLY A 1 163 ? 13.536 -9.225 1.067 1.00 76.38 163 GLY A C 1
ATOM 1272 O O . GLY A 1 163 ? 12.711 -8.406 0.655 1.00 76.38 163 GLY A O 1
ATOM 1273 N N . PRO A 1 164 ? 13.765 -10.374 0.409 1.00 69.81 164 PRO A N 1
ATOM 1274 C CA . PRO A 1 164 ? 13.154 -10.690 -0.880 1.00 69.81 164 PRO A CA 1
ATOM 1275 C C . PRO A 1 164 ? 11.621 -10.745 -0.780 1.00 69.81 164 PRO A C 1
ATOM 1277 O O . PRO A 1 164 ? 11.066 -11.522 0.001 1.00 69.81 164 PRO A O 1
ATOM 1280 N N . LEU A 1 165 ? 10.934 -9.942 -1.602 1.00 64.06 165 LEU A N 1
ATOM 1281 C CA . LEU A 1 165 ? 9.465 -9.830 -1.611 1.00 64.06 165 LEU A CA 1
ATOM 1282 C C . LEU A 1 165 ? 8.764 -10.963 -2.374 1.00 64.06 165 LEU A C 1
ATOM 1284 O O . LEU A 1 165 ? 7.547 -11.123 -2.272 1.00 64.06 165 LEU A O 1
ATOM 1288 N N . PHE A 1 166 ? 9.513 -11.743 -3.158 1.00 56.84 166 PHE A N 1
ATOM 1289 C CA . PHE A 1 166 ? 8.976 -12.855 -3.936 1.00 56.84 166 PHE A CA 1
ATOM 1290 C C . PHE A 1 166 ? 9.009 -14.157 -3.130 1.00 56.84 166 PHE A C 1
ATOM 1292 O O . PHE A 1 166 ? 10.063 -14.634 -2.712 1.00 56.84 166 PHE A O 1
ATOM 1299 N N . PHE A 1 167 ? 7.834 -14.763 -2.956 1.00 48.28 167 PHE A N 1
ATOM 1300 C CA . PHE A 1 167 ? 7.668 -16.099 -2.386 1.00 48.28 167 PHE A CA 1
ATOM 1301 C C . PHE A 1 167 ? 7.931 -17.152 -3.474 1.00 48.28 167 PHE A C 1
ATOM 1303 O O . PHE A 1 167 ? 7.003 -17.685 -4.078 1.00 48.28 167 PHE A O 1
ATOM 1310 N N . GLY A 1 168 ? 9.203 -17.412 -3.781 1.00 45.81 168 GLY A N 1
ATOM 1311 C CA . GLY A 1 168 ? 9.589 -18.578 -4.577 1.00 45.81 168 GLY A CA 1
ATOM 1312 C C . GLY A 1 168 ? 9.364 -19.852 -3.764 1.00 45.81 168 GLY A C 1
ATOM 1313 O O . GLY A 1 168 ? 9.781 -19.933 -2.613 1.00 45.81 168 GLY A O 1
ATOM 1314 N N . THR A 1 169 ? 8.688 -20.845 -4.338 1.00 44.53 169 THR A N 1
ATOM 1315 C CA . THR A 1 169 ? 8.215 -22.042 -3.625 1.00 44.53 169 THR A CA 1
ATOM 1316 C C . THR A 1 169 ? 9.302 -23.004 -3.137 1.00 44.53 169 THR A C 1
ATOM 1318 O O . THR A 1 169 ? 8.927 -24.009 -2.558 1.00 44.53 169 THR A O 1
ATOM 1321 N N . ASN A 1 170 ? 10.604 -22.771 -3.352 1.00 45.91 170 ASN A N 1
ATOM 1322 C CA . ASN A 1 170 ? 11.634 -23.793 -3.089 1.00 45.91 170 ASN A CA 1
ATOM 1323 C C . ASN A 1 170 ? 13.062 -23.257 -2.864 1.00 45.91 170 ASN A C 1
ATOM 1325 O O . ASN A 1 170 ? 14.030 -23.927 -3.213 1.00 45.91 170 ASN A O 1
ATOM 1329 N N . GLU A 1 171 ? 13.236 -22.080 -2.270 1.00 43.69 171 GLU A N 1
ATOM 1330 C CA . GLU A 1 171 ? 14.571 -21.667 -1.820 1.00 43.69 171 GLU A CA 1
ATOM 1331 C C . GLU A 1 171 ? 14.550 -21.520 -0.305 1.00 43.69 171 GLU A C 1
ATOM 1333 O O . GLU A 1 171 ? 13.652 -20.889 0.250 1.00 43.69 171 GLU A O 1
ATOM 1338 N N . ALA A 1 172 ? 15.502 -22.175 0.364 1.00 48.41 172 ALA A N 1
ATOM 1339 C CA . ALA A 1 172 ? 15.753 -22.009 1.786 1.00 48.41 172 ALA A CA 1
ATOM 1340 C C . ALA A 1 172 ? 16.102 -20.535 2.022 1.00 48.41 172 ALA A C 1
ATOM 1342 O O . ALA A 1 172 ? 17.236 -20.108 1.815 1.00 48.41 172 ALA A O 1
ATOM 1343 N N . ILE A 1 173 ? 15.080 -19.745 2.348 1.00 51.03 173 ILE A N 1
ATOM 1344 C CA . ILE A 1 173 ? 15.188 -18.313 2.596 1.00 51.03 173 ILE A CA 1
ATOM 1345 C C . ILE A 1 173 ? 16.114 -18.154 3.797 1.00 51.03 173 ILE A C 1
ATOM 1347 O O . ILE A 1 173 ? 15.738 -18.502 4.914 1.00 51.03 173 ILE A O 1
ATOM 1351 N N . GLN A 1 174 ? 17.331 -17.662 3.556 1.00 50.09 174 GLN A N 1
ATOM 1352 C CA . GLN A 1 174 ? 18.182 -17.199 4.640 1.00 50.09 174 GLN A CA 1
ATOM 1353 C C . GLN A 1 174 ? 17.475 -16.055 5.373 1.00 50.09 174 GLN A C 1
ATOM 1355 O O . GLN A 1 174 ? 16.825 -15.185 4.785 1.00 50.09 174 GLN A O 1
ATOM 1360 N N . ASP A 1 175 ? 17.553 -16.163 6.686 1.00 56.69 175 ASP A N 1
ATOM 1361 C CA . ASP A 1 175 ? 16.591 -15.685 7.661 1.00 56.69 175 ASP A CA 1
ATOM 1362 C C . ASP A 1 175 ? 16.899 -14.246 8.098 1.00 56.69 175 ASP A C 1
ATOM 1364 O O . ASP A 1 175 ? 17.351 -13.989 9.206 1.00 56.69 175 ASP A O 1
ATOM 1368 N N . GLU A 1 176 ? 16.732 -13.282 7.188 1.00 62.53 176 GLU A N 1
ATOM 1369 C CA . GLU A 1 176 ? 16.982 -11.855 7.476 1.00 62.53 176 GLU A CA 1
ATOM 1370 C C . GLU A 1 176 ? 15.807 -10.953 7.078 1.00 62.53 176 GLU A C 1
ATOM 1372 O O . GLU A 1 176 ? 15.971 -9.786 6.715 1.00 62.53 176 GLU A O 1
ATOM 1377 N N . ARG A 1 177 ? 14.578 -11.475 7.117 1.00 70.00 177 ARG A N 1
ATOM 1378 C CA . ARG A 1 177 ? 13.410 -10.632 6.837 1.00 70.00 177 ARG A CA 1
ATOM 1379 C C . ARG A 1 177 ? 13.169 -9.701 8.015 1.00 70.00 177 ARG A C 1
ATOM 1381 O O . ARG A 1 177 ? 13.066 -10.133 9.157 1.00 70.00 177 ARG A O 1
ATOM 1388 N N . LEU A 1 178 ? 13.046 -8.413 7.738 1.00 81.94 178 LEU A N 1
ATOM 1389 C CA . LEU A 1 178 ? 12.696 -7.426 8.750 1.00 81.94 178 LEU A CA 1
ATOM 1390 C C . LEU A 1 178 ? 11.460 -6.681 8.280 1.00 81.94 178 LEU A C 1
ATOM 1392 O O . LEU A 1 178 ? 11.489 -6.015 7.249 1.00 81.94 178 LEU A O 1
ATOM 1396 N N . LEU A 1 179 ? 10.376 -6.808 9.039 1.00 86.12 179 LEU A N 1
ATOM 1397 C CA . LEU A 1 179 ? 9.175 -6.000 8.872 1.00 86.12 179 LEU A CA 1
ATOM 1398 C C . LEU A 1 179 ? 9.112 -5.004 10.025 1.00 86.12 179 LEU A C 1
ATOM 1400 O O . LEU A 1 179 ? 9.042 -5.399 11.186 1.00 86.12 179 LEU A O 1
ATOM 1404 N N . SER A 1 180 ? 9.087 -3.721 9.693 1.00 88.50 180 SER A N 1
ATOM 1405 C CA . SER A 1 180 ? 8.877 -2.624 10.627 1.00 88.50 180 SER A CA 1
ATOM 1406 C C . SER A 1 180 ? 7.662 -1.814 10.192 1.00 88.50 180 SER A C 1
ATOM 1408 O O . SER A 1 180 ? 7.567 -1.368 9.049 1.00 88.50 180 SER A O 1
ATOM 1410 N N . ILE A 1 181 ? 6.710 -1.632 11.100 1.00 91.38 181 ILE A N 1
ATOM 1411 C CA . ILE A 1 181 ? 5.526 -0.799 10.900 1.00 91.38 181 ILE A CA 1
ATOM 1412 C C . ILE A 1 181 ? 5.482 0.216 12.031 1.00 91.38 181 ILE A C 1
ATOM 1414 O O . ILE A 1 181 ? 5.450 -0.149 13.204 1.00 91.38 181 ILE A O 1
ATOM 1418 N N . PHE A 1 182 ? 5.424 1.490 11.671 1.00 92.38 182 PHE A N 1
ATOM 1419 C CA . PHE A 1 1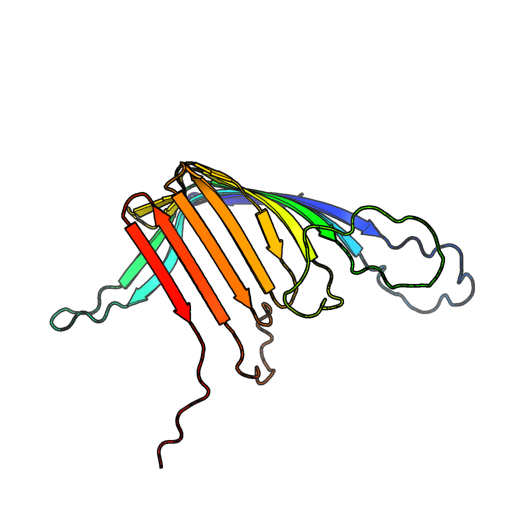82 ? 5.249 2.605 12.586 1.00 92.38 182 PHE A CA 1
ATOM 1420 C C . PHE A 1 182 ? 3.948 3.330 12.253 1.00 92.38 182 PHE A C 1
ATOM 1422 O O . PHE A 1 182 ? 3.718 3.739 11.113 1.00 92.38 182 PHE A O 1
ATOM 1429 N N . LEU A 1 183 ? 3.114 3.533 13.265 1.00 92.75 183 LEU A N 1
ATOM 1430 C CA . LEU A 1 183 ? 1.891 4.315 13.183 1.00 92.75 183 LEU A CA 1
ATOM 1431 C C . LEU A 1 183 ? 1.869 5.332 14.318 1.00 92.75 183 LEU A C 1
ATOM 1433 O O . LEU A 1 183 ? 1.930 4.972 15.492 1.00 92.75 183 LEU A O 1
ATOM 1437 N N . GLN A 1 184 ? 1.688 6.596 13.967 1.00 92.00 184 GLN A N 1
ATOM 1438 C CA . GLN A 1 184 ? 1.424 7.677 14.900 1.00 92.00 184 GLN A CA 1
ATOM 1439 C C . GLN A 1 184 ? 0.167 8.424 14.473 1.00 92.00 184 GLN A C 1
ATOM 1441 O O . GLN A 1 184 ? 0.026 8.801 13.311 1.00 92.00 184 GLN A O 1
ATOM 1446 N N . LYS A 1 185 ? -0.733 8.654 15.428 1.00 89.56 185 LYS A N 1
ATOM 1447 C CA . LYS A 1 185 ? -1.928 9.476 15.252 1.00 89.56 185 LYS A CA 1
ATOM 1448 C C . LYS A 1 185 ? -2.312 10.144 16.568 1.00 89.56 185 LYS A C 1
ATOM 1450 O O . LYS A 1 185 ? -2.834 9.491 17.475 1.00 89.56 185 LYS A O 1
ATOM 1455 N N . GLY A 1 186 ? -2.068 11.443 16.684 1.00 88.50 186 GLY A N 1
ATOM 1456 C CA . GLY A 1 186 ? -2.231 12.160 17.944 1.00 88.50 186 GLY A CA 1
ATOM 1457 C C . GLY A 1 186 ? -1.324 11.564 19.019 1.00 88.50 186 GLY A C 1
ATOM 1458 O O . GLY A 1 186 ? -0.104 11.500 18.869 1.00 88.50 186 GLY A O 1
ATOM 1459 N N . GLN A 1 187 ? -1.939 11.088 20.100 1.00 88.19 187 GLN A N 1
ATOM 1460 C CA . GLN A 1 187 ? -1.244 10.407 21.197 1.00 88.19 187 GLN A CA 1
ATOM 1461 C C . GLN A 1 187 ? -1.054 8.901 20.956 1.00 88.19 187 GLN A C 1
ATOM 1463 O O . GLN A 1 187 ? -0.251 8.275 21.646 1.00 88.19 187 GLN A O 1
ATOM 1468 N N . LEU A 1 188 ? -1.760 8.310 19.983 1.00 87.12 188 LEU A N 1
ATOM 1469 C CA . LEU A 1 188 ? -1.605 6.899 19.644 1.00 87.12 188 LEU A CA 1
ATOM 1470 C C . LEU A 1 188 ? -0.284 6.704 18.898 1.00 87.12 188 LEU A C 1
ATOM 1472 O O . LEU A 1 188 ? -0.078 7.297 17.840 1.00 87.12 188 LEU A O 1
ATOM 1476 N N . LYS A 1 189 ? 0.585 5.850 19.437 1.00 91.06 189 LYS A N 1
ATOM 1477 C CA . LYS A 1 189 ? 1.829 5.410 18.800 1.00 91.06 189 LYS A CA 1
ATOM 1478 C C . LYS A 1 189 ? 1.896 3.891 18.856 1.00 91.06 189 LYS A C 1
ATOM 1480 O O . LYS A 1 189 ? 1.673 3.310 19.914 1.00 91.06 189 LYS A O 1
ATOM 1485 N N . SER A 1 190 ? 2.177 3.256 17.729 1.00 88.50 190 SER A N 1
ATOM 1486 C CA . SER A 1 190 ? 2.310 1.807 17.620 1.00 88.50 190 SER A CA 1
ATOM 1487 C C . SER A 1 190 ? 3.488 1.478 16.720 1.00 88.50 190 SER A C 1
ATOM 1489 O O . SER A 1 190 ? 3.575 1.991 15.605 1.00 88.50 190 SER A O 1
ATOM 1491 N N . ASN A 1 191 ? 4.372 0.620 17.226 1.00 89.62 191 ASN A N 1
ATOM 1492 C CA . ASN A 1 191 ? 5.545 0.128 16.521 1.00 89.62 191 ASN A CA 1
ATOM 1493 C C . ASN A 1 191 ? 5.474 -1.394 16.528 1.00 89.62 191 ASN A C 1
ATOM 1495 O O . ASN A 1 191 ? 5.360 -1.996 17.596 1.00 89.62 191 ASN A O 1
ATOM 1499 N N . ILE A 1 192 ? 5.528 -2.005 15.354 1.00 86.31 192 ILE A N 1
ATOM 1500 C CA . ILE A 1 192 ? 5.566 -3.455 15.190 1.00 86.31 192 ILE A CA 1
ATOM 1501 C C . ILE A 1 192 ? 6.863 -3.769 14.467 1.00 86.31 192 ILE A C 1
ATOM 1503 O O . ILE A 1 192 ? 7.057 -3.313 13.344 1.00 86.31 192 ILE A O 1
ATOM 1507 N N . CYS A 1 193 ? 7.726 -4.550 15.108 1.00 85.31 193 CYS A N 1
ATOM 1508 C CA . CYS A 1 193 ? 8.940 -5.077 14.505 1.00 85.31 193 CYS A CA 1
ATOM 1509 C C . CYS A 1 193 ? 8.836 -6.599 14.505 1.00 85.31 193 CYS A C 1
ATOM 1511 O O . CYS A 1 193 ? 8.608 -7.199 15.554 1.00 85.31 193 CYS A O 1
ATOM 1513 N N . TYR A 1 194 ? 8.984 -7.210 13.339 1.00 81.81 194 TYR A N 1
ATOM 1514 C CA . TYR A 1 194 ? 9.032 -8.654 13.187 1.00 81.81 194 TYR A CA 1
ATOM 1515 C C . TYR A 1 194 ? 10.354 -9.048 12.541 1.00 81.81 194 TYR A C 1
ATOM 1517 O O . TYR A 1 194 ? 10.703 -8.558 11.464 1.00 81.81 194 TYR A O 1
ATOM 1525 N N . HIS A 1 195 ? 11.049 -9.946 13.228 1.00 79.19 195 HIS A N 1
ATOM 1526 C CA . HIS A 1 195 ? 12.235 -10.639 12.765 1.00 79.19 195 HIS A CA 1
ATOM 1527 C C . HIS A 1 195 ? 11.945 -12.138 12.925 1.00 79.19 195 HIS A C 1
ATOM 1529 O O . HIS A 1 195 ? 11.679 -12.569 14.050 1.00 79.19 195 HIS A O 1
ATOM 1535 N N . PRO A 1 196 ? 11.881 -12.921 11.839 1.00 68.56 196 PRO A N 1
ATOM 1536 C CA . PRO A 1 196 ? 11.865 -14.365 11.953 1.00 68.56 196 PRO A CA 1
ATOM 1537 C C . PRO A 1 196 ? 13.233 -14.792 12.498 1.00 68.56 196 PRO A C 1
ATOM 1539 O O . PRO A 1 196 ? 14.258 -14.533 11.883 1.00 68.56 196 PRO A O 1
ATOM 1542 N N . GLU A 1 197 ? 13.250 -15.351 13.707 1.00 60.03 197 GLU A N 1
ATOM 1543 C CA . GLU A 1 197 ? 14.436 -16.010 14.249 1.00 60.03 197 GLU A CA 1
ATOM 1544 C C . GLU A 1 197 ? 14.475 -17.454 13.734 1.00 60.03 197 GLU A C 1
ATOM 1546 O O . GLU A 1 197 ? 13.464 -18.167 13.792 1.00 60.03 197 GLU A O 1
ATOM 1551 N N . SER A 1 198 ? 15.648 -17.906 13.283 1.00 51.75 198 SER A N 1
ATOM 1552 C CA . SER A 1 198 ? 15.845 -19.294 12.877 1.00 51.75 198 SER A CA 1
ATOM 1553 C C . SER A 1 198 ? 15.777 -20.176 14.120 1.00 51.75 198 SER A C 1
ATOM 1555 O O . SER A 1 198 ? 16.665 -20.108 14.965 1.00 51.75 198 SER A O 1
ATOM 1557 N N . LEU A 1 199 ? 14.701 -20.955 14.227 1.00 46.19 199 LEU A N 1
ATOM 1558 C CA . LEU A 1 199 ? 14.482 -22.111 15.106 1.00 46.19 199 LEU A CA 1
ATOM 1559 C C . LEU A 1 199 ? 15.520 -22.324 16.226 1.00 46.19 199 LEU A C 1
ATOM 1561 O O . LEU A 1 199 ? 16.643 -22.775 16.003 1.00 46.19 199 LEU A O 1
ATOM 1565 N N . THR A 1 200 ? 15.067 -22.122 17.461 1.00 41.03 200 THR A N 1
ATOM 1566 C CA . THR A 1 200 ? 15.649 -22.707 18.669 1.00 41.03 200 THR A CA 1
ATOM 1567 C C . THR A 1 200 ? 15.812 -24.221 18.479 1.00 41.03 200 THR A C 1
ATOM 1569 O O . THR A 1 200 ? 14.826 -24.940 18.319 1.00 41.03 200 THR A O 1
ATOM 1572 N N . ASN A 1 201 ? 17.052 -24.718 18.515 1.00 39.69 201 ASN A N 1
ATOM 1573 C CA . ASN A 1 201 ? 17.307 -26.138 18.745 1.00 39.69 201 ASN A CA 1
ATOM 1574 C C . ASN A 1 201 ? 16.815 -26.477 20.158 1.00 39.69 201 ASN A C 1
ATOM 1576 O O . ASN A 1 201 ? 17.315 -25.927 21.139 1.00 39.69 201 ASN A O 1
ATOM 1580 N N . LEU A 1 202 ? 15.820 -27.355 20.254 1.00 39.44 202 LEU A N 1
ATOM 1581 C CA . LEU A 1 202 ? 15.534 -28.094 21.478 1.00 39.44 202 LEU A CA 1
ATOM 1582 C C . LEU A 1 202 ? 16.471 -29.309 21.485 1.00 39.44 202 LEU A C 1
ATOM 1584 O O . LEU A 1 202 ? 16.266 -30.231 20.695 1.00 39.44 202 LEU A O 1
ATOM 1588 N N . GLU A 1 203 ? 17.508 -29.264 22.325 1.00 35.56 203 GLU A N 1
ATOM 1589 C CA . GLU A 1 203 ? 18.170 -30.474 22.842 1.00 35.56 203 GLU A CA 1
ATOM 1590 C C . GLU A 1 203 ? 17.307 -31.131 23.927 1.00 35.56 203 GLU A C 1
ATOM 1592 O O . GLU A 1 203 ? 16.703 -30.387 24.739 1.00 35.56 203 GLU A O 1
#

pLDDT: mean 76.31, std 21.42, range [33.66, 98.19]